Protein AF-0000000086092417 (afdb_homodimer)

InterPro domains:
  IPR006913 CENP-V/GFA domain [PF04828] (16-116)
  IPR006913 CENP-V/GFA domain [PS51891] (16-144)
  IPR011057 Mss4-like superfamily [SSF51316] (12-162)

pLDDT: mean 89.74, std 14.75, range [32.69, 98.88]

Secondary structure (DSSP, 8-state):
--------------EEEEE-SSS-SEEEEES--SEEEEE--HHHHHHHSSS-EEEEEEEGGGEEE-S-GGGEEEEEEETTEEEEEETTT--EEEEEETTSSEEEEEGGGBHHHHSSS--HHHHHHHHT-STT-TT---EEESGGG-SS---SSS-BBSS--TTTS--PBP---/--------------EEEEE-TTS-SEEEEES--SEEEEE--HHHHHHHSSS-EEEEEEEGGGEEE-S-GGGEEEEEEETTEEEEEETTT--EEEEEETTSSEEEEEGGGBHHHH-SS--HHHHHHHHT-STT-TT---EEESGGG-SS---SSS-BBSS--TTTS--PBP---

Radius of gyration: 21.59 Å; Cα contacts (8 Å, |Δi|>4): 801; chains: 2; bounding box: 46×87×69 Å

Organism: Naegleria lovaniensis (NCBI:txid51637)

Sequence (346 aa):
MTDQSTQPTTTTPKIRTGSCRCGKLTFSAHGPRFFSNYCHCHNCRKGTSAPFTLIIGIPDHQFKWTSDISLRKTTVFTENFEGYYCAECGGYVAQKPLKAPFISTLACCYDEMKQAFCPLKDVIEKEGNTDEYFFKPERHINYENRVCEVNDDLPKFMDFPQPRGSGKLYVKEMTDQSTQPTTTTPKIRTGSCRCGKLTFSAHGPRFFSNYCHCHNCRKGTSAPFTLIIGIPDHQFKWTSDISLRKTTVFTENFEGYYCAECGGYVAQKPLKAPFISTLACCYDEMKQAFCPLKDVIEKEGNTDEYFFKPERHINYENRVCEVNDDLPKFMDFPQPRGSGKLYVKE

Structure (mmCIF, N/CA/C/O backbone):
data_AF-0000000086092417-model_v1
#
loop_
_entity.id
_entity.type
_entity.pdbx_description
1 polymer 'CENP-V/GFA domain-containing protein'
#
loop_
_atom_site.group_PDB
_atom_site.id
_atom_site.type_symbol
_atom_site.label_atom_id
_atom_site.label_alt_id
_atom_site.label_comp_id
_atom_site.label_asym_id
_atom_site.label_entity_id
_atom_site.label_seq_id
_atom_site.pdbx_PDB_ins_code
_atom_site.Cartn_x
_atom_site.Cartn_y
_atom_site.Cartn_z
_atom_site.occupancy
_atom_site.B_iso_or_equiv
_atom_site.auth_seq_id
_atom_site.auth_comp_id
_atom_site.auth_asym_id
_atom_site.auth_atom_id
_atom_site.pdbx_PDB_model_num
ATOM 1 N N . MET A 1 1 ? -7.176 42.062 43.5 1 37.19 1 MET A N 1
ATOM 2 C CA . MET A 1 1 ? -6.754 40.75 43.062 1 37.19 1 MET A CA 1
ATOM 3 C C . MET A 1 1 ? -6.852 40.625 41.562 1 37.19 1 MET A C 1
ATOM 5 O O . MET A 1 1 ? -7.918 40.844 40.969 1 37.19 1 MET A O 1
ATOM 9 N N . THR A 1 2 ? -5.816 40.969 40.781 1 37.28 2 THR A N 1
ATOM 10 C CA . THR A 1 2 ? -5.594 41.031 39.344 1 37.28 2 THR A CA 1
ATOM 11 C C . THR A 1 2 ? -5.949 39.688 38.656 1 37.28 2 THR A C 1
ATOM 13 O O . THR A 1 2 ? -5.496 38.656 39.125 1 37.28 2 THR A O 1
ATOM 16 N N . ASP A 1 3 ? -7.172 39.625 38.125 1 38.34 3 ASP A N 1
ATOM 17 C CA . ASP A 1 3 ? -7.684 38.5 37.312 1 38.34 3 ASP A CA 1
ATOM 18 C C . ASP A 1 3 ? -6.66 38.062 36.281 1 38.34 3 ASP A C 1
ATOM 20 O O . ASP A 1 3 ? -6.27 38.844 35.406 1 38.34 3 ASP A O 1
ATOM 24 N N . GLN A 1 4 ? -5.602 37.281 36.625 1 38.75 4 GLN A N 1
ATOM 25 C CA . GLN A 1 4 ? -4.652 36.625 35.75 1 38.75 4 GLN A CA 1
ATOM 26 C C . GLN A 1 4 ? -5.355 36.031 34.531 1 38.75 4 GLN A C 1
ATOM 28 O O . GLN A 1 4 ? -6.262 35.219 34.656 1 38.75 4 GLN A O 1
ATOM 33 N N . SER A 1 5 ? -5.613 36.812 33.469 1 42.38 5 SER A N 1
ATOM 34 C CA . SER A 1 5 ? -6 36.469 32.094 1 42.38 5 SER A CA 1
ATOM 35 C C . SER A 1 5 ? -5.371 35.156 31.641 1 42.38 5 SER A C 1
ATOM 37 O O . SER A 1 5 ? -4.156 35 31.734 1 42.38 5 SER A O 1
ATOM 39 N N . THR A 1 6 ? -5.996 34.031 31.938 1 42.12 6 THR A N 1
ATOM 40 C CA . THR A 1 6 ? -5.664 32.75 31.359 1 42.12 6 THR A CA 1
ATOM 41 C C . THR A 1 6 ? -5.293 32.875 29.891 1 42.12 6 THR A C 1
ATOM 43 O O . THR A 1 6 ? -6.141 33.219 29.062 1 42.12 6 THR A O 1
ATOM 46 N N . GLN A 1 7 ? -4.125 33.469 29.594 1 38.81 7 GLN A N 1
ATOM 47 C CA . GLN A 1 7 ? -3.627 33.438 28.234 1 38.81 7 GLN A CA 1
ATOM 48 C C . GLN A 1 7 ? -3.918 32.094 27.562 1 38.81 7 GLN A C 1
ATOM 50 O O . GLN A 1 7 ? -3.785 31.047 28.188 1 38.81 7 GLN A O 1
ATOM 55 N N . PRO A 1 8 ? -4.793 32.031 26.578 1 46.09 8 PRO A N 1
ATOM 56 C CA . PRO A 1 8 ? -4.938 30.766 25.875 1 46.09 8 PRO A CA 1
ATOM 57 C C . PRO A 1 8 ? -3.605 30.062 25.656 1 46.09 8 PRO A C 1
ATOM 59 O O . PRO A 1 8 ? -2.596 30.703 25.375 1 46.09 8 PRO A O 1
ATOM 62 N N . THR A 1 9 ? -3.197 29.078 26.438 1 43.38 9 THR A N 1
ATOM 63 C CA . THR A 1 9 ? -2.014 28.266 26.188 1 43.38 9 THR A CA 1
ATOM 64 C C . THR A 1 9 ? -1.814 28.062 24.688 1 43.38 9 THR A C 1
ATOM 66 O O . THR A 1 9 ? -2.652 27.453 24.016 1 43.38 9 THR A O 1
ATOM 69 N N . THR A 1 10 ? -1.409 29.031 23.953 1 45.78 10 THR A N 1
ATOM 70 C CA . THR A 1 10 ? -1.019 28.953 22.547 1 45.78 10 THR A CA 1
ATOM 71 C C . THR A 1 10 ? -0.179 27.703 22.281 1 45.78 10 THR A C 1
ATOM 73 O O . THR A 1 10 ? 1.034 27.719 22.5 1 45.78 10 THR A O 1
ATOM 76 N N . THR A 1 11 ? -0.534 26.5 22.688 1 53.19 11 THR A N 1
ATOM 77 C CA . THR A 1 11 ? 0.298 25.328 22.422 1 53.19 11 THR A CA 1
ATOM 78 C C . THR A 1 11 ? 0.871 25.391 21.016 1 53.19 11 THR A C 1
ATOM 80 O O . THR A 1 11 ? 0.163 25.719 20.062 1 53.19 11 THR A O 1
ATOM 83 N N . THR A 1 12 ? 2.133 25.859 20.891 1 62.28 12 THR A N 1
ATOM 84 C CA . THR A 1 12 ? 2.873 25.797 19.625 1 62.28 12 THR A CA 1
ATOM 85 C C . THR A 1 12 ? 2.473 24.547 18.828 1 62.28 12 THR A C 1
ATOM 87 O O . THR A 1 12 ? 2.504 23.438 19.359 1 62.28 12 THR A O 1
ATOM 90 N N . PRO A 1 13 ? 1.812 24.812 17.719 1 76.75 13 PRO A N 1
ATOM 91 C CA . PRO A 1 13 ? 1.375 23.672 16.906 1 76.75 13 PRO A CA 1
ATOM 92 C C . PRO A 1 13 ? 2.494 22.656 16.656 1 76.75 13 PRO A C 1
ATOM 94 O O . PRO A 1 13 ? 3.648 23.047 16.453 1 76.75 13 PRO A O 1
ATOM 97 N N . LYS A 1 14 ? 2.311 21.469 17.078 1 85.19 14 LYS A N 1
ATOM 98 C CA . LYS A 1 14 ? 3.244 20.375 16.812 1 85.19 14 LYS A CA 1
ATOM 99 C C . LYS A 1 14 ? 3.602 20.281 15.336 1 85.19 14 LYS A C 1
ATOM 101 O O . LYS A 1 14 ? 2.717 20.156 14.484 1 85.19 14 LYS A O 1
ATOM 106 N N . ILE A 1 15 ? 4.855 20.516 15.078 1 92.12 15 ILE A N 1
ATOM 107 C CA . ILE A 1 15 ? 5.336 20.328 13.711 1 92.12 15 ILE A CA 1
ATOM 108 C C . ILE A 1 15 ? 5.504 18.844 13.414 1 92.12 15 ILE A C 1
ATOM 110 O O . ILE A 1 15 ? 6.16 18.125 14.172 1 92.12 15 ILE A O 1
ATOM 114 N N . ARG A 1 16 ? 4.918 18.406 12.312 1 95 16 ARG A N 1
ATOM 115 C CA . ARG A 1 16 ? 5.039 17.016 11.844 1 95 16 ARG A CA 1
ATOM 116 C C . ARG A 1 16 ? 5.895 16.953 10.586 1 95 16 ARG A C 1
ATOM 118 O O . ARG A 1 16 ? 5.793 17.812 9.711 1 95 16 ARG A O 1
ATOM 125 N N . THR A 1 17 ? 6.707 15.938 10.57 1 97.62 17 THR A N 1
ATOM 126 C CA . THR A 1 17 ? 7.57 15.734 9.414 1 97.62 17 THR A CA 1
ATOM 127 C C . THR A 1 17 ? 7.203 14.438 8.688 1 97.62 17 THR A C 1
ATOM 129 O O . THR A 1 17 ? 6.57 13.555 9.266 1 97.62 17 THR A O 1
ATOM 132 N N . GLY A 1 18 ? 7.504 14.391 7.414 1 97.88 18 GLY A N 1
ATOM 133 C CA . GLY A 1 18 ? 7.254 13.227 6.586 1 97.88 18 GLY A CA 1
ATOM 134 C C . GLY A 1 18 ? 8.156 13.148 5.367 1 97.88 18 GLY A C 1
ATOM 135 O O . GLY A 1 18 ? 8.93 14.078 5.105 1 97.88 18 GLY A O 1
ATOM 136 N N . SER A 1 19 ? 8.109 12.016 4.637 1 98.56 19 SER A N 1
ATOM 137 C CA . SER A 1 19 ? 8.953 11.789 3.469 1 98.56 19 SER A CA 1
ATOM 138 C C . SER A 1 19 ? 8.438 10.633 2.623 1 98.56 19 SER A C 1
ATOM 140 O O . SER A 1 19 ? 7.59 9.859 3.074 1 98.56 19 SER A O 1
ATOM 142 N N . CYS A 1 20 ? 9.023 10.609 1.423 1 97.94 20 CYS A N 1
ATOM 143 C CA . CYS A 1 20 ? 8.758 9.484 0.532 1 97.94 20 CYS A CA 1
ATOM 144 C C . CYS A 1 20 ? 9.406 8.211 1.053 1 97.94 20 CYS A C 1
ATOM 146 O O . CYS A 1 20 ? 9.961 8.195 2.152 1 97.94 20 CYS A O 1
ATOM 148 N N . ARG A 1 21 ? 9.359 7.141 0.258 1 95.12 21 ARG A N 1
ATOM 149 C CA . ARG A 1 21 ? 9.836 5.816 0.636 1 95.12 21 ARG A CA 1
ATOM 150 C C . ARG A 1 21 ? 11.344 5.828 0.877 1 95.12 21 ARG A C 1
ATOM 152 O O . ARG A 1 21 ? 11.836 5.176 1.802 1 95.12 21 ARG A O 1
ATOM 159 N N . CYS A 1 22 ? 12.141 6.523 0.081 1 96.75 22 CYS A N 1
ATOM 160 C CA . CYS A 1 22 ? 13.594 6.5 0.191 1 96.75 22 CYS A CA 1
ATOM 161 C C . CYS A 1 22 ? 14.086 7.586 1.139 1 96.75 22 CYS A C 1
ATOM 163 O O . CYS A 1 22 ? 15.281 7.672 1.429 1 96.75 22 CYS A O 1
ATOM 165 N N . GLY A 1 23 ? 13.195 8.453 1.513 1 97.62 23 GLY A N 1
ATOM 166 C CA . GLY A 1 23 ? 13.531 9.438 2.531 1 97.62 23 GLY A CA 1
ATOM 167 C C . GLY A 1 23 ? 14.062 10.734 1.955 1 97.62 23 GLY A C 1
ATOM 168 O O . GLY A 1 23 ? 14.328 11.688 2.693 1 97.62 23 GLY A O 1
ATOM 169 N N . LYS A 1 24 ? 14.164 10.891 0.647 1 98.56 24 LYS A N 1
ATOM 170 C CA . LYS A 1 24 ? 14.828 12.047 0.049 1 98.56 24 LYS A CA 1
ATOM 171 C C . LYS A 1 24 ? 13.844 13.195 -0.17 1 98.56 24 LYS A C 1
ATOM 173 O O . LYS A 1 24 ? 14.211 14.367 -0.033 1 98.56 24 LYS A O 1
ATOM 178 N N . LEU A 1 25 ? 12.625 12.953 -0.602 1 98.69 25 LEU A N 1
ATOM 179 C CA . LEU A 1 25 ? 11.586 13.977 -0.706 1 98.69 25 LEU A CA 1
ATOM 180 C C . LEU A 1 25 ? 10.891 14.18 0.635 1 98.69 25 LEU A C 1
ATOM 182 O O . LEU A 1 25 ? 10.172 13.297 1.104 1 98.69 25 LEU A O 1
ATOM 186 N N . THR A 1 26 ? 11.109 15.312 1.246 1 98.81 26 THR A N 1
ATOM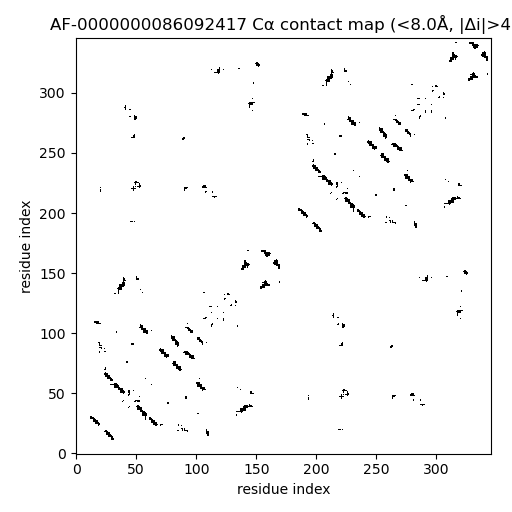 187 C CA . THR A 1 26 ? 10.68 15.539 2.621 1 98.81 26 THR A CA 1
ATOM 188 C C . THR A 1 26 ? 9.742 16.75 2.699 1 98.81 26 THR A C 1
ATOM 190 O O . THR A 1 26 ? 9.758 17.609 1.817 1 98.81 26 THR A O 1
ATOM 193 N N . PHE A 1 27 ? 8.859 16.797 3.742 1 98.81 27 PHE A N 1
ATOM 194 C CA . PHE A 1 27 ? 7.953 17.906 4.004 1 98.81 27 PHE A CA 1
ATOM 195 C C . PHE A 1 27 ? 7.723 18.078 5.504 1 98.81 27 PHE A C 1
ATOM 197 O O . PHE A 1 27 ? 8.078 17.203 6.293 1 98.81 27 PHE A O 1
ATOM 204 N N . SER A 1 28 ? 7.25 19.172 5.891 1 98.56 28 SER A N 1
ATOM 205 C CA . SER A 1 28 ? 6.727 19.453 7.223 1 98.56 28 SER A CA 1
ATOM 206 C C . SER A 1 28 ? 5.316 20.031 7.152 1 98.56 28 SER A C 1
ATOM 208 O O . SER A 1 28 ? 4.938 20.641 6.145 1 98.56 28 SER A O 1
ATOM 210 N N . ALA A 1 29 ? 4.547 19.734 8.141 1 97.31 29 ALA A N 1
ATOM 211 C CA . ALA A 1 29 ? 3.164 20.203 8.25 1 97.31 29 ALA A CA 1
ATOM 212 C C . ALA A 1 29 ? 2.764 20.391 9.711 1 97.31 29 ALA A C 1
ATOM 214 O O . ALA A 1 29 ? 3.361 19.781 10.602 1 97.31 29 ALA A O 1
ATOM 215 N N . HIS A 1 30 ? 1.844 21.281 9.93 1 92.12 30 HIS A N 1
ATOM 216 C CA . HIS A 1 30 ? 1.285 21.391 11.273 1 92.12 30 HIS A CA 1
ATOM 217 C C . HIS A 1 30 ? -0.215 21.656 11.227 1 92.12 30 HIS A C 1
ATOM 219 O O . HIS A 1 30 ? -0.746 22.047 10.18 1 92.12 30 HIS A O 1
ATOM 225 N N . GLY A 1 31 ? -0.834 21.328 12.281 1 85.81 31 GLY A N 1
ATOM 226 C CA . GLY A 1 31 ? -2.279 21.469 12.367 1 85.81 31 GLY A CA 1
ATOM 227 C C . GLY A 1 31 ? -2.717 22.891 12.672 1 85.81 31 GLY A C 1
ATOM 228 O O . GLY A 1 31 ? -1.888 23.797 12.758 1 85.81 31 GLY A O 1
ATOM 229 N N . PRO A 1 32 ? -3.967 23.031 12.742 1 92.56 32 PRO A N 1
ATOM 230 C CA . PRO A 1 32 ? -4.992 22 12.539 1 92.56 32 PRO A CA 1
ATOM 231 C C . PRO A 1 32 ? -5.145 21.594 11.07 1 92.56 32 PRO A C 1
ATOM 233 O O . PRO A 1 32 ? -4.922 22.422 10.18 1 92.56 32 PRO A O 1
ATOM 236 N N . ARG A 1 33 ? -5.547 20.297 10.773 1 95.19 33 ARG A N 1
ATOM 237 C CA . ARG A 1 33 ? -5.84 19.812 9.43 1 95.19 33 ARG A CA 1
ATOM 238 C C . ARG A 1 33 ? -7.266 20.156 9.016 1 95.19 33 ARG A C 1
ATOM 240 O O . ARG A 1 33 ? -8.117 20.422 9.875 1 95.19 33 ARG A O 1
ATOM 247 N N . PHE A 1 34 ? -7.496 20.156 7.68 1 95.88 34 PHE A N 1
ATOM 248 C CA . PHE A 1 34 ? -8.852 20.344 7.164 1 95.88 34 PHE A CA 1
ATOM 249 C C . PHE A 1 34 ? -9.641 19.047 7.242 1 95.88 34 PHE A C 1
ATOM 251 O O . PHE A 1 34 ? -10.836 19.062 7.535 1 95.88 34 PHE A O 1
ATOM 258 N N . PHE A 1 35 ? -9.031 17.906 6.957 1 96.44 35 PHE A N 1
ATOM 259 C CA . PHE A 1 35 ? -9.742 16.641 6.926 1 96.44 35 PHE A CA 1
ATOM 260 C C . PHE A 1 35 ? -8.766 15.469 7.012 1 96.44 35 PHE A C 1
ATOM 262 O O . PHE A 1 35 ? -7.559 15.648 6.855 1 96.44 35 PHE A O 1
ATOM 269 N N . SER A 1 36 ? -9.234 14.344 7.344 1 96.62 36 SER A N 1
ATOM 270 C CA . SER A 1 36 ? -8.641 13.016 7.266 1 96.62 36 SER A CA 1
ATOM 271 C C . SER A 1 36 ? -9.602 12.016 6.625 1 96.62 36 SER A C 1
ATOM 273 O O . SER A 1 36 ? -10.547 11.562 7.27 1 96.62 36 SER A O 1
ATOM 275 N N . ASN A 1 37 ? -9.336 11.688 5.281 1 97.69 37 ASN A N 1
ATOM 276 C CA . ASN A 1 37 ? -10.289 10.906 4.508 1 97.69 37 ASN A CA 1
ATOM 277 C C . ASN A 1 37 ? -9.641 9.648 3.922 1 97.69 37 ASN A C 1
ATOM 279 O O . ASN A 1 37 ? -8.5 9.695 3.469 1 97.69 37 ASN A O 1
ATOM 283 N N . TYR A 1 38 ? -10.43 8.594 3.918 1 97.06 38 TYR A N 1
ATOM 284 C CA . TYR A 1 38 ? -10.125 7.512 2.986 1 97.06 38 TYR A CA 1
ATOM 285 C C . TYR A 1 38 ? -10.57 7.863 1.573 1 97.06 38 TYR A C 1
ATOM 287 O O . TYR A 1 38 ? -11.758 8.117 1.335 1 97.06 38 TYR A O 1
ATOM 295 N N . CYS A 1 39 ? -9.672 7.895 0.664 1 97.56 39 CYS A N 1
ATOM 296 C CA . CYS A 1 39 ? -10.016 8.234 -0.712 1 97.56 39 CYS A CA 1
ATOM 297 C C . CYS A 1 39 ? -9.961 7.008 -1.609 1 97.56 39 CYS A C 1
ATOM 299 O O . CYS A 1 39 ? -8.984 6.258 -1.583 1 97.56 39 CYS A O 1
ATOM 301 N N . HIS A 1 40 ? -10.977 6.812 -2.43 1 96.19 40 HIS A N 1
ATOM 302 C CA . HIS A 1 40 ? -11.109 5.664 -3.314 1 96.19 40 HIS A CA 1
ATOM 303 C C . HIS A 1 40 ? -10.945 6.066 -4.777 1 96.19 40 HIS A C 1
ATOM 305 O O . HIS A 1 40 ? -11.227 5.277 -5.68 1 96.19 40 HIS A O 1
ATOM 311 N N . CYS A 1 41 ? -10.484 7.289 -5.105 1 95.62 41 CYS A N 1
ATOM 312 C CA . CYS A 1 41 ? -10.43 7.738 -6.492 1 95.62 41 CYS A CA 1
ATOM 313 C C . CYS A 1 41 ? -9.367 6.973 -7.273 1 95.62 41 CYS A C 1
ATOM 315 O O . CYS A 1 41 ? -8.5 6.328 -6.68 1 95.62 41 CYS A O 1
ATOM 317 N N . HIS A 1 42 ? -9.445 7.113 -8.523 1 94.19 42 HIS A N 1
ATOM 318 C CA . HIS A 1 42 ? -8.547 6.43 -9.438 1 94.19 42 HIS A CA 1
ATOM 319 C C . HIS A 1 42 ? -7.102 6.871 -9.227 1 94.19 42 HIS A C 1
ATOM 321 O O . HIS A 1 42 ? -6.188 6.043 -9.258 1 94.19 42 HIS A O 1
ATOM 327 N N . ASN A 1 43 ? -6.859 8.141 -9.039 1 95.19 43 ASN A N 1
ATOM 328 C CA . ASN A 1 43 ? -5.504 8.656 -8.914 1 95.19 43 ASN A CA 1
ATOM 329 C C . ASN A 1 43 ? -4.812 8.109 -7.664 1 95.19 43 ASN A C 1
ATOM 331 O O . ASN A 1 43 ? -3.631 7.762 -7.707 1 95.19 43 ASN A O 1
ATOM 335 N N . CYS A 1 44 ? -5.539 8.047 -6.543 1 96.62 44 CYS A N 1
ATOM 336 C CA . CYS A 1 44 ? -4.969 7.496 -5.32 1 96.62 44 CYS A CA 1
ATOM 337 C C . CYS A 1 44 ? -4.676 6.008 -5.477 1 96.62 44 CYS A C 1
ATOM 339 O O . CYS A 1 44 ? -3.615 5.531 -5.066 1 96.62 44 CYS A O 1
ATOM 341 N N . ARG A 1 45 ? -5.602 5.297 -6.125 1 95.31 45 ARG A N 1
ATOM 342 C CA . ARG A 1 45 ? -5.375 3.871 -6.348 1 95.31 45 ARG A CA 1
ATOM 343 C C . ARG A 1 45 ? -4.168 3.646 -7.258 1 95.31 45 ARG A C 1
ATOM 345 O O . ARG A 1 45 ? -3.318 2.803 -6.965 1 95.31 45 ARG A O 1
ATOM 352 N N . LYS A 1 46 ? -4.082 4.461 -8.297 1 94.44 46 LYS A N 1
ATOM 353 C CA . LYS A 1 46 ? -2.957 4.348 -9.219 1 94.44 46 LYS A CA 1
ATOM 354 C C . LYS A 1 46 ? -1.644 4.711 -8.523 1 94.44 46 LYS A C 1
ATOM 356 O O . LYS A 1 46 ? -0.621 4.055 -8.742 1 94.44 46 LYS A O 1
ATOM 361 N N . GLY A 1 47 ? -1.648 5.691 -7.699 1 96.5 47 GLY A N 1
ATOM 362 C CA . GLY A 1 47 ? -0.447 6.18 -7.043 1 96.5 47 GLY A CA 1
ATOM 363 C C . GLY A 1 47 ? 0.07 5.238 -5.969 1 96.5 47 GLY A C 1
ATOM 364 O O . GLY A 1 47 ? 1.274 5.188 -5.711 1 96.5 47 GLY A O 1
ATOM 365 N N . THR A 1 48 ? -0.795 4.5 -5.352 1 97.31 48 THR A N 1
ATOM 366 C CA . THR A 1 48 ? -0.404 3.711 -4.191 1 97.31 48 THR A CA 1
ATOM 367 C C . THR A 1 48 ? -0.463 2.219 -4.504 1 97.31 48 THR A C 1
ATOM 369 O O . THR A 1 48 ? 0.063 1.398 -3.752 1 97.31 48 THR A O 1
ATOM 372 N N . SER A 1 49 ? -1.177 1.854 -5.566 1 96.88 49 SER A N 1
ATOM 373 C CA . SER A 1 49 ? -1.482 0.46 -5.879 1 96.88 49 SER A CA 1
ATOM 374 C C . SER A 1 49 ? -2.266 -0.199 -4.746 1 96.88 49 SER A C 1
ATOM 376 O O . SER A 1 49 ? -2.115 -1.396 -4.496 1 96.88 49 SER A O 1
ATOM 378 N N . ALA A 1 50 ? -3.062 0.551 -3.982 1 96.88 50 ALA A N 1
ATOM 379 C CA . ALA A 1 50 ? -3.945 0.09 -2.916 1 96.88 50 ALA A CA 1
ATOM 380 C C . ALA A 1 50 ? -5.402 0.436 -3.221 1 96.88 50 ALA A C 1
ATOM 382 O O . ALA A 1 50 ? -5.676 1.336 -4.016 1 96.88 50 ALA A O 1
ATOM 383 N N . PRO A 1 51 ? -6.359 -0.346 -2.68 1 94.75 51 PRO A N 1
ATOM 384 C CA . PRO A 1 51 ? -7.77 -0.093 -2.977 1 94.75 51 PRO A CA 1
ATOM 385 C C . PRO A 1 51 ? -8.219 1.309 -2.564 1 94.75 51 PRO A C 1
ATOM 387 O O . PRO A 1 51 ? -9.148 1.864 -3.16 1 94.75 51 PRO A O 1
ATOM 390 N N . PHE A 1 52 ? -7.672 1.836 -1.563 1 95.5 52 PHE A N 1
ATOM 391 C CA . PHE A 1 52 ? -7.848 3.201 -1.085 1 95.5 52 PHE A CA 1
ATOM 392 C C . PHE A 1 52 ? -6.707 3.6 -0.156 1 95.5 52 PHE A C 1
ATOM 394 O O . PHE A 1 52 ? -5.895 2.76 0.236 1 95.5 52 PHE A O 1
ATOM 401 N N . THR A 1 53 ? -6.539 4.859 0.083 1 97.75 53 THR A N 1
ATOM 402 C CA . THR A 1 53 ? -5.5 5.359 0.977 1 97.75 53 THR A CA 1
ATOM 403 C C . THR A 1 53 ? -6.059 6.426 1.912 1 97.75 53 THR A C 1
ATOM 405 O O . THR A 1 53 ? -7.23 6.793 1.813 1 97.75 53 THR A O 1
ATOM 408 N N . LEU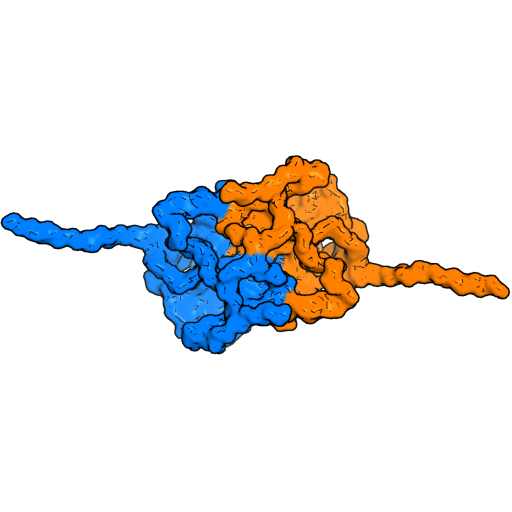 A 1 54 ? -5.301 6.75 2.955 1 97.62 54 LEU A N 1
ATOM 409 C CA . LEU A 1 54 ? -5.648 7.797 3.91 1 97.62 54 LEU A CA 1
ATOM 410 C C . LEU A 1 54 ? -4.93 9.094 3.576 1 97.62 54 LEU A C 1
ATOM 412 O O . LEU A 1 54 ? -3.695 9.141 3.547 1 97.62 54 LEU A O 1
ATOM 416 N N . ILE A 1 55 ? -5.73 10.133 3.281 1 98.56 55 ILE A N 1
ATOM 417 C CA . ILE A 1 55 ? -5.145 11.422 2.93 1 98.56 55 ILE A CA 1
ATOM 418 C C . ILE A 1 55 ? -5.5 12.461 3.992 1 98.56 55 ILE A C 1
ATOM 420 O O . ILE A 1 55 ? -6.602 12.43 4.547 1 98.56 55 ILE A O 1
ATOM 424 N N . ILE A 1 56 ? -4.562 13.328 4.254 1 98.12 56 ILE A N 1
ATOM 425 C CA . ILE A 1 56 ? -4.695 14.414 5.215 1 98.12 56 ILE A CA 1
ATOM 426 C C . ILE A 1 56 ? -4.684 15.758 4.484 1 98.12 56 ILE A C 1
ATOM 428 O O . ILE A 1 56 ? -3.74 16.062 3.752 1 98.12 56 ILE A O 1
ATOM 432 N N . GLY A 1 57 ? -5.77 16.531 4.641 1 98.25 57 GLY A N 1
ATOM 433 C CA . GLY A 1 57 ? -5.809 17.875 4.074 1 98.25 57 GLY A CA 1
ATOM 434 C C . GLY A 1 57 ? -5.152 18.922 4.961 1 98.25 57 GLY A C 1
ATOM 435 O O . GLY A 1 57 ? -5.613 19.172 6.078 1 98.25 57 GLY A O 1
ATOM 436 N N . ILE A 1 58 ? -4.094 19.484 4.441 1 98.25 58 ILE A N 1
ATOM 437 C CA . ILE A 1 58 ? -3.334 20.5 5.172 1 98.25 58 ILE A CA 1
ATOM 438 C C . ILE A 1 58 ? -3.49 21.859 4.492 1 98.25 58 ILE A C 1
ATOM 440 O O . ILE A 1 58 ? -3.23 21.984 3.295 1 98.25 58 ILE A O 1
ATOM 444 N N . PRO A 1 59 ? -3.926 22.891 5.309 1 98 59 PRO A N 1
ATOM 445 C CA . PRO A 1 59 ? -3.896 24.219 4.707 1 98 59 PRO A CA 1
ATOM 446 C C . PRO A 1 59 ? -2.533 24.578 4.113 1 98 59 PRO A C 1
ATOM 448 O O . PRO A 1 59 ? -1.499 24.234 4.699 1 98 59 PRO A O 1
ATOM 451 N N . ASP A 1 60 ? -2.57 25.266 2.98 1 98.12 60 ASP A N 1
ATOM 452 C CA . ASP A 1 60 ? -1.338 25.594 2.264 1 98.12 60 ASP A CA 1
ATOM 453 C C . ASP A 1 60 ? -0.344 26.312 3.172 1 98.12 60 ASP A C 1
ATOM 455 O O . ASP A 1 60 ? 0.859 26.047 3.119 1 98.12 60 ASP A O 1
ATOM 459 N N . HIS A 1 61 ? -0.796 27.156 4.051 1 97.44 61 HIS A N 1
ATOM 460 C CA . HIS A 1 61 ? 0.079 27.969 4.891 1 97.44 61 HIS A CA 1
ATOM 461 C C . HIS A 1 61 ? 0.686 27.141 6.016 1 97.44 61 HIS A C 1
ATOM 463 O O . HIS A 1 61 ? 1.584 27.609 6.723 1 97.44 61 HIS A O 1
ATOM 469 N N . GLN A 1 62 ? 0.205 25.891 6.223 1 97.44 62 GLN A N 1
ATOM 470 C CA . GLN A 1 62 ? 0.689 25.016 7.289 1 97.44 62 GLN A CA 1
ATOM 471 C C . GLN A 1 62 ? 1.564 23.891 6.734 1 97.44 62 GLN A C 1
ATOM 473 O O . GLN A 1 62 ? 1.944 22.984 7.465 1 97.44 62 GLN A O 1
ATOM 478 N N . PHE A 1 63 ? 1.838 23.969 5.43 1 98.44 63 PHE A N 1
ATOM 479 C CA . PHE A 1 63 ? 2.607 22.938 4.75 1 98.44 63 PHE A CA 1
ATOM 480 C C . PHE A 1 63 ? 3.857 23.531 4.105 1 98.44 63 PHE A C 1
ATOM 482 O O . PHE A 1 63 ? 3.818 24.625 3.553 1 98.44 63 PHE A O 1
ATOM 489 N N . LYS A 1 64 ? 4.996 22.703 4.141 1 98.44 64 LYS A N 1
ATOM 490 C CA . LYS A 1 64 ? 6.227 23.094 3.463 1 98.44 64 LYS A CA 1
ATOM 491 C C . LYS A 1 64 ? 7.008 21.891 2.977 1 98.44 64 LYS A C 1
ATOM 493 O O . LYS A 1 64 ? 7.242 20.953 3.74 1 98.44 64 LYS A O 1
ATOM 498 N N . TRP A 1 65 ? 7.32 21.938 1.681 1 98.69 65 TRP A N 1
ATOM 499 C CA . TRP A 1 65 ? 8.367 21.016 1.236 1 98.69 65 TRP A CA 1
ATOM 500 C C . TRP A 1 65 ? 9.711 21.391 1.852 1 98.69 65 TRP A C 1
ATOM 502 O O . TRP A 1 65 ? 10.078 22.562 1.9 1 98.69 65 TRP A O 1
ATOM 512 N N . THR A 1 66 ? 10.508 20.406 2.281 1 98.62 66 THR A N 1
ATOM 513 C CA . THR A 1 66 ? 11.766 20.703 2.965 1 98.62 66 THR A CA 1
ATOM 514 C C . THR A 1 66 ? 12.945 20.094 2.211 1 98.62 66 THR A C 1
ATOM 516 O O . THR A 1 66 ? 14.078 20.125 2.686 1 98.62 66 THR A O 1
ATOM 519 N N . SER A 1 67 ? 12.727 19.438 1.099 1 98.06 67 SER A N 1
ATOM 520 C CA . SER A 1 67 ? 13.758 18.922 0.204 1 98.06 67 SER A CA 1
ATOM 521 C C . SER A 1 67 ? 13.906 19.797 -1.035 1 98.06 67 SER A C 1
ATOM 523 O O . SER A 1 67 ? 13.086 20.688 -1.274 1 98.06 67 SER A O 1
ATOM 525 N N . ASP A 1 68 ? 14.992 19.516 -1.769 1 97.31 68 ASP A N 1
ATOM 526 C CA . ASP A 1 68 ? 15.227 20.219 -3.027 1 97.31 68 ASP A CA 1
ATOM 527 C C . ASP A 1 68 ? 14.094 19.953 -4.02 1 97.31 68 ASP A C 1
ATOM 529 O O . ASP A 1 68 ? 13.594 18.844 -4.113 1 97.31 68 ASP A O 1
ATOM 533 N N . ILE A 1 69 ? 13.664 21 -4.746 1 96.38 69 ILE A N 1
ATOM 534 C CA . ILE A 1 69 ? 12.555 20.938 -5.691 1 96.38 69 ILE A CA 1
ATOM 535 C C . ILE A 1 69 ? 12.844 19.891 -6.762 1 96.38 69 ILE A C 1
ATOM 537 O O . ILE A 1 69 ? 11.922 19.297 -7.336 1 96.38 69 ILE A O 1
ATOM 541 N N . SER A 1 70 ? 14.133 19.578 -7.016 1 98.12 70 SER A N 1
ATOM 542 C CA . SER A 1 70 ? 14.516 18.594 -8.031 1 98.12 70 SER A CA 1
ATOM 543 C C . SER A 1 70 ? 14.078 17.188 -7.625 1 98.12 70 SER A C 1
ATOM 545 O O . SER A 1 70 ? 14.031 16.281 -8.461 1 98.12 70 SER A O 1
ATOM 547 N N . LEU A 1 71 ? 13.742 16.969 -6.371 1 98.44 71 LEU A N 1
ATOM 548 C CA . LEU A 1 71 ? 13.344 15.664 -5.859 1 98.44 71 LEU A CA 1
ATOM 549 C C . LEU A 1 71 ? 11.844 15.453 -6 1 98.44 71 LEU A C 1
ATOM 551 O O . LEU A 1 71 ? 11.336 14.367 -5.73 1 98.44 71 LEU A O 1
ATOM 555 N N . ARG A 1 72 ? 11.203 16.5 -6.496 1 98.5 72 ARG A N 1
ATOM 556 C CA . ARG A 1 72 ? 9.75 16.438 -6.609 1 98.5 72 ARG A CA 1
ATOM 557 C C . ARG A 1 72 ? 9.312 16.297 -8.062 1 98.5 72 ARG A C 1
ATOM 559 O O . ARG A 1 72 ? 9.523 17.203 -8.875 1 98.5 72 ARG A O 1
ATOM 566 N N . LYS A 1 73 ? 8.742 15.188 -8.422 1 98.19 73 LYS A N 1
ATOM 567 C CA . LYS A 1 73 ? 8.133 14.969 -9.727 1 98.19 73 LYS A CA 1
ATOM 568 C C . LYS A 1 73 ? 6.641 15.297 -9.695 1 98.19 73 LYS A C 1
ATOM 570 O O . LYS A 1 73 ? 5.895 14.742 -8.891 1 98.19 73 LYS A O 1
ATOM 575 N N . THR A 1 74 ? 6.254 16.172 -10.57 1 97.94 74 THR A N 1
ATOM 576 C CA . THR A 1 74 ? 4.848 16.562 -10.688 1 97.94 74 THR A CA 1
ATOM 577 C C . THR A 1 74 ? 4.16 15.742 -11.781 1 97.94 74 THR A C 1
ATOM 579 O O . THR A 1 74 ? 4.676 15.625 -12.891 1 97.94 74 THR A O 1
ATOM 582 N N . THR A 1 75 ? 3.08 15.086 -11.438 1 97.44 75 THR A N 1
ATOM 583 C CA . THR A 1 75 ? 2.193 14.422 -12.391 1 97.44 75 THR A CA 1
ATOM 584 C C . THR A 1 75 ? 0.859 15.156 -12.484 1 97.44 75 THR A C 1
ATOM 586 O O . THR A 1 75 ? 0.161 15.32 -11.477 1 97.44 75 THR A O 1
ATOM 589 N N . VAL A 1 76 ? 0.497 15.555 -13.727 1 97.25 76 VAL A N 1
ATOM 590 C CA . VAL A 1 76 ? -0.766 16.25 -13.938 1 97.25 76 VAL A CA 1
ATOM 591 C C . VAL A 1 76 ? -1.892 15.242 -14.125 1 97.25 76 VAL A C 1
ATOM 593 O O . VAL A 1 76 ? -1.88 14.461 -15.086 1 97.25 76 VAL A O 1
ATOM 596 N N . PHE A 1 77 ? -2.82 15.219 -13.156 1 95.38 77 PHE A N 1
ATOM 597 C CA . PHE A 1 77 ? -3.986 14.352 -13.266 1 95.38 77 PHE A CA 1
ATOM 598 C C . PHE A 1 77 ? -5.051 14.984 -14.156 1 95.38 77 PHE A C 1
ATOM 600 O O . PHE A 1 77 ? -5.574 14.344 -15.062 1 95.38 77 PHE A O 1
ATOM 607 N N . THR A 1 78 ? -5.445 16.203 -13.867 1 94.75 78 THR A N 1
ATOM 608 C CA . THR A 1 78 ? -6.305 17.078 -14.656 1 94.75 78 THR A CA 1
ATOM 609 C C . THR A 1 78 ? -5.746 18.5 -14.703 1 94.75 78 THR A C 1
ATOM 611 O O . THR A 1 78 ? -4.703 18.781 -14.109 1 94.75 78 THR A O 1
ATOM 614 N N . GLU A 1 79 ? -6.41 19.328 -15.414 1 95.56 79 GLU A N 1
ATOM 615 C CA . GLU A 1 79 ? -5.977 20.719 -15.508 1 95.56 79 GLU A CA 1
ATOM 616 C C . GLU A 1 79 ? -5.883 21.375 -14.133 1 95.56 79 GLU A C 1
ATOM 618 O O . GLU A 1 79 ? -5.086 22.297 -13.93 1 95.56 79 GLU A O 1
ATOM 623 N N . ASN A 1 80 ? -6.594 20.922 -13.141 1 96.25 80 ASN A N 1
ATOM 624 C CA . ASN A 1 80 ? -6.645 21.578 -11.844 1 96.25 80 ASN A CA 1
ATOM 625 C C . ASN A 1 80 ? -6.266 20.625 -10.711 1 96.25 80 ASN A C 1
ATOM 627 O O . ASN A 1 80 ? -6.637 20.859 -9.562 1 96.25 80 ASN A O 1
ATOM 631 N N . PHE A 1 81 ? -5.648 19.547 -11.055 1 97.56 81 PHE A N 1
ATOM 632 C CA . PHE A 1 81 ? -5.336 18.562 -10.031 1 97.56 81 PHE A CA 1
ATOM 633 C C . PHE A 1 81 ? -4.027 17.844 -10.359 1 97.56 81 PHE A C 1
ATOM 635 O O . PHE A 1 81 ? -3.875 17.281 -11.445 1 97.56 81 PHE A O 1
ATOM 642 N N . GLU A 1 82 ? -3.002 17.969 -9.43 1 98.25 82 GLU A N 1
ATOM 643 C CA . GLU A 1 82 ? -1.704 17.344 -9.68 1 98.25 82 GLU A CA 1
ATOM 644 C C . GLU A 1 82 ? -1.263 16.484 -8.492 1 98.25 82 GLU A C 1
ATOM 646 O O . GLU A 1 82 ? -1.736 16.688 -7.367 1 98.25 82 GLU A O 1
ATOM 651 N N . GLY A 1 83 ? -0.433 15.516 -8.766 1 98.44 83 GLY A N 1
ATOM 652 C CA . GLY A 1 83 ? 0.2 14.672 -7.766 1 98.44 83 GLY A CA 1
ATOM 653 C C . GLY A 1 83 ? 1.702 14.867 -7.684 1 98.44 83 GLY A C 1
ATOM 654 O O . GLY A 1 83 ? 2.336 15.266 -8.664 1 98.44 83 GLY A O 1
ATOM 655 N N . TYR A 1 84 ? 2.25 14.625 -6.508 1 98.81 84 TYR A N 1
ATOM 656 C CA . TYR A 1 84 ? 3.678 14.797 -6.262 1 98.81 84 TYR A CA 1
ATOM 657 C C . TYR A 1 84 ? 4.32 13.477 -5.852 1 98.81 84 TYR A C 1
ATOM 659 O O . TYR A 1 84 ? 3.893 12.844 -4.883 1 98.81 84 TYR A O 1
ATOM 667 N N . TYR A 1 85 ? 5.328 13.102 -6.609 1 98.62 85 TYR A N 1
ATOM 668 C CA . TYR A 1 85 ? 6.09 11.875 -6.414 1 98.62 85 TYR A CA 1
ATOM 669 C C . TYR A 1 85 ? 7.57 12.18 -6.211 1 98.62 85 TYR A C 1
ATOM 671 O O . TYR A 1 85 ? 8.062 13.227 -6.645 1 98.62 85 TYR A O 1
ATOM 679 N N . CYS A 1 86 ? 8.234 11.305 -5.531 1 98.62 86 CYS A N 1
ATOM 680 C CA . CYS A 1 86 ? 9.688 11.414 -5.453 1 98.62 86 CYS A CA 1
ATOM 681 C C . CYS A 1 86 ? 10.328 11.109 -6.801 1 98.62 86 CYS A C 1
ATOM 683 O O . CYS A 1 86 ? 10.023 10.094 -7.426 1 98.62 86 CYS A O 1
ATOM 685 N N . ALA A 1 87 ? 11.258 11.945 -7.172 1 98.19 87 ALA A N 1
ATOM 686 C CA . ALA A 1 87 ? 11.938 11.781 -8.453 1 98.19 87 ALA A CA 1
ATOM 687 C C . ALA A 1 87 ? 12.883 10.578 -8.43 1 98.19 87 ALA A C 1
ATOM 689 O O . ALA A 1 87 ? 13.227 10.031 -9.477 1 98.19 87 ALA A O 1
ATOM 690 N N . GLU A 1 88 ? 13.273 10.109 -7.262 1 97.5 88 GLU A N 1
ATOM 691 C CA . GLU A 1 88 ? 14.25 9.039 -7.125 1 97.5 88 GLU A CA 1
ATOM 692 C C . GLU A 1 88 ? 13.562 7.684 -6.969 1 97.5 88 GLU A C 1
ATOM 694 O O . GLU A 1 88 ? 13.828 6.75 -7.73 1 97.5 88 GLU A O 1
ATOM 699 N N . CYS A 1 89 ? 12.633 7.617 -6.059 1 97.25 89 CYS A N 1
ATOM 700 C CA . CYS A 1 89 ? 12.062 6.305 -5.766 1 97.25 89 CYS A CA 1
ATOM 701 C C . CYS A 1 89 ? 10.672 6.164 -6.375 1 97.25 89 CYS A C 1
ATOM 703 O O . CYS A 1 89 ? 10.133 5.059 -6.445 1 97.25 89 CYS A O 1
ATOM 705 N N . GLY A 1 90 ? 10.039 7.242 -6.762 1 97.69 90 GLY A N 1
ATOM 706 C CA . GLY A 1 90 ? 8.711 7.18 -7.348 1 97.69 90 GLY A CA 1
ATOM 707 C C . GLY A 1 90 ? 7.605 7.133 -6.309 1 97.69 90 GLY A C 1
ATOM 708 O O . GLY A 1 90 ? 6.434 6.961 -6.648 1 97.69 90 GLY A O 1
ATOM 709 N N . GLY A 1 91 ? 7.949 7.262 -5.031 1 98 91 GLY A N 1
ATOM 710 C CA . GLY A 1 91 ? 6.941 7.242 -3.982 1 98 91 GLY A CA 1
ATOM 711 C C . GLY A 1 91 ? 5.949 8.383 -4.086 1 98 91 GLY A C 1
ATOM 712 O O . GLY A 1 91 ? 6.324 9.508 -4.41 1 98 91 GLY A O 1
ATOM 713 N N . TYR A 1 92 ? 4.648 8.141 -3.959 1 98.62 92 TYR A N 1
ATOM 714 C CA . TYR A 1 92 ? 3.553 9.102 -3.969 1 98.62 92 TYR A CA 1
ATOM 715 C C . TYR A 1 92 ? 3.412 9.781 -2.613 1 98.62 92 TYR A C 1
ATOM 717 O O . TYR A 1 92 ? 3.189 9.117 -1.598 1 98.62 92 TYR A O 1
ATOM 725 N N . VAL A 1 93 ? 3.492 11.117 -2.543 1 98.81 93 VAL A N 1
ATOM 726 C CA . VAL A 1 93 ? 3.652 11.781 -1.254 1 98.81 93 VAL A CA 1
ATOM 727 C C . VAL A 1 93 ? 2.471 12.711 -1.004 1 98.81 93 VAL A C 1
ATOM 729 O O . VAL A 1 93 ? 1.998 12.836 0.129 1 98.81 93 VAL A O 1
ATOM 732 N N . ALA A 1 94 ? 2.01 13.375 -2.09 1 98.88 94 ALA A N 1
ATOM 733 C CA . ALA A 1 94 ? 0.971 14.383 -1.907 1 98.88 94 ALA A CA 1
ATOM 734 C C . ALA A 1 94 ? 0.254 14.68 -3.223 1 98.88 94 ALA A C 1
ATOM 736 O O . ALA A 1 94 ? 0.699 14.25 -4.289 1 98.88 94 ALA A O 1
ATOM 737 N N . GLN A 1 95 ? -0.858 15.328 -3.115 1 98.69 95 GLN A N 1
ATOM 738 C CA . GLN A 1 95 ? -1.616 15.82 -4.262 1 98.69 95 GLN A CA 1
ATOM 739 C C . GLN A 1 95 ? -2.221 17.188 -3.973 1 98.69 95 GLN A C 1
ATOM 741 O O . GLN A 1 95 ? -2.439 17.547 -2.812 1 98.69 95 GLN A O 1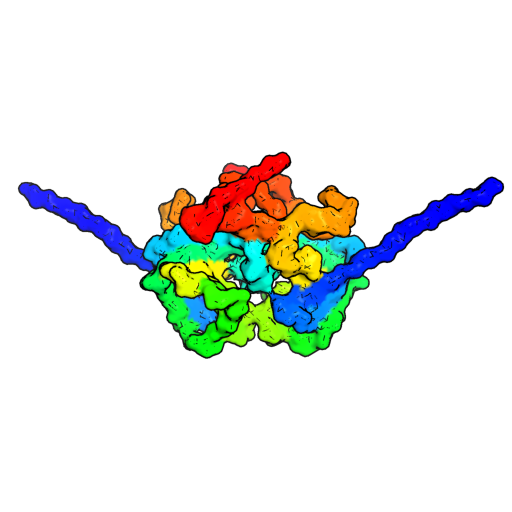
ATOM 746 N N . LYS A 1 96 ? -2.465 17.938 -5.043 1 98.5 96 LYS A N 1
ATOM 747 C CA . LYS A 1 96 ? -2.84 19.344 -4.902 1 98.5 96 LYS A CA 1
ATOM 748 C C . LYS A 1 96 ? -3.955 19.719 -5.875 1 98.5 96 LYS A C 1
ATOM 750 O O . LYS A 1 96 ? -3.719 19.844 -7.078 1 98.5 96 LYS A O 1
ATOM 755 N N . PRO A 1 97 ? -5.293 19.828 -5.348 1 97.06 97 PRO A N 1
ATOM 756 C CA . PRO A 1 97 ? -6.242 20.625 -6.141 1 97.06 97 PRO A CA 1
ATOM 757 C C . PRO A 1 97 ? -5.828 22.078 -6.266 1 97.06 97 PRO A C 1
ATOM 759 O O . PRO A 1 97 ? -5.812 22.812 -5.27 1 97.06 97 PRO A O 1
ATOM 762 N N . LEU A 1 98 ? -5.555 22.594 -7.453 1 96.44 98 LEU A N 1
ATOM 763 C CA . LEU A 1 98 ? -4.852 23.844 -7.672 1 96.44 98 LEU A CA 1
ATOM 764 C C . LEU A 1 98 ? -5.723 25.031 -7.277 1 96.44 98 LEU A C 1
ATOM 766 O O . LEU A 1 98 ? -5.211 26.109 -6.973 1 96.44 98 LEU A O 1
ATOM 770 N N . LYS A 1 99 ? -7.004 24.875 -7.238 1 95.44 99 LYS A N 1
ATOM 771 C CA . LYS A 1 99 ? -7.902 25.984 -6.906 1 95.44 99 LYS A CA 1
ATOM 772 C C . LYS A 1 99 ? -8.344 25.906 -5.449 1 95.44 99 LYS A C 1
ATOM 774 O O . LYS A 1 99 ? -9.141 26.734 -4.992 1 95.44 99 LYS A O 1
ATOM 779 N N . ALA A 1 100 ? -7.918 24.922 -4.684 1 95.56 100 ALA A N 1
ATOM 780 C CA . ALA A 1 100 ? -8.25 24.781 -3.266 1 95.56 100 ALA A CA 1
ATOM 781 C C . ALA A 1 100 ? -7.121 25.297 -2.383 1 95.56 100 ALA A C 1
ATOM 783 O O . ALA A 1 100 ? -5.953 25.281 -2.779 1 95.56 100 ALA A O 1
ATOM 784 N N . PRO A 1 101 ? -7.41 25.766 -1.196 1 97.06 101 PRO A N 1
ATOM 785 C CA . PRO A 1 101 ? -6.402 26.328 -0.294 1 97.06 101 PRO A CA 1
ATOM 786 C C . PRO A 1 101 ? -5.727 25.266 0.568 1 97.06 101 PRO A C 1
ATOM 788 O O . PRO A 1 101 ? -5.5 25.484 1.762 1 97.06 101 PRO A O 1
ATOM 791 N N . PHE A 1 102 ? -5.57 24.031 -0.028 1 97.88 102 PHE A N 1
ATOM 792 C CA . PHE A 1 102 ? -4.93 22.984 0.751 1 97.88 102 PHE A CA 1
ATOM 793 C C . PHE A 1 102 ? -4.164 22.031 -0.158 1 97.88 102 PHE A C 1
ATOM 795 O O . PHE A 1 102 ? -4.375 22.016 -1.372 1 97.88 102 PHE A O 1
ATOM 802 N N . ILE A 1 103 ? -3.24 21.344 0.469 1 98.56 103 ILE A N 1
ATOM 803 C CA . ILE A 1 103 ? -2.559 20.188 -0.109 1 98.56 103 ILE A CA 1
ATOM 804 C C . ILE A 1 103 ? -2.961 18.922 0.644 1 98.56 103 ILE A C 1
ATOM 806 O O . ILE A 1 103 ? -3.137 18.938 1.864 1 98.56 103 ILE A O 1
ATOM 810 N N . SER A 1 104 ? -3.197 17.859 -0.063 1 98.5 104 SER A N 1
ATOM 811 C CA . SER A 1 104 ? -3.479 16.562 0.55 1 98.5 104 SER A CA 1
ATOM 812 C C . SER A 1 104 ? -2.232 15.68 0.587 1 98.5 104 SER A C 1
ATOM 814 O O . SER A 1 104 ? -1.63 15.406 -0.453 1 98.5 104 SER A O 1
ATOM 816 N N . THR A 1 105 ? -1.8 15.289 1.763 1 98.75 105 THR A N 1
ATOM 817 C CA . THR A 1 105 ? -0.648 14.414 1.946 1 98.75 105 THR A CA 1
ATOM 818 C C . THR A 1 105 ? -1.098 12.992 2.27 1 98.75 105 THR A C 1
ATOM 820 O O . THR A 1 105 ? -2.174 12.789 2.834 1 98.75 105 THR A O 1
ATOM 823 N N . LEU A 1 106 ? -0.313 12.055 1.819 1 98.62 106 LEU A N 1
ATOM 824 C CA . LEU A 1 106 ? -0.586 10.68 2.219 1 98.62 106 LEU A CA 1
ATOM 825 C C . LEU A 1 106 ? -0.163 10.438 3.664 1 98.62 106 LEU A C 1
ATOM 827 O O . LEU A 1 106 ? 0.991 10.68 4.023 1 98.62 106 LEU A O 1
ATOM 831 N N . ALA A 1 107 ? -1.08 9.906 4.504 1 97 107 ALA A N 1
ATOM 832 C CA . ALA A 1 107 ? -0.873 9.758 5.941 1 97 107 ALA A CA 1
ATOM 833 C C . ALA A 1 107 ? 0.355 8.898 6.23 1 97 107 ALA A C 1
ATOM 835 O O . ALA A 1 107 ? 1.132 9.203 7.141 1 97 107 ALA A O 1
ATOM 836 N N . CYS A 1 108 ? 0.664 7.887 5.418 1 96.62 108 CYS A N 1
ATOM 837 C CA . CYS A 1 108 ? 1.718 6.914 5.691 1 96.62 108 CYS A CA 1
ATOM 838 C C . CYS A 1 108 ? 3.08 7.457 5.273 1 96.62 108 CYS A C 1
ATOM 840 O O . CYS A 1 108 ? 4.09 6.762 5.383 1 96.62 108 CYS A O 1
ATOM 842 N N . CYS A 1 109 ? 3.113 8.711 4.883 1 97.81 109 CYS A N 1
ATOM 843 C CA . CYS A 1 109 ? 4.383 9.383 4.617 1 97.81 109 CYS A CA 1
ATOM 844 C C . CYS A 1 109 ? 4.875 10.125 5.852 1 97.81 109 CYS A C 1
ATOM 846 O O . CYS A 1 109 ? 6.035 10.547 5.91 1 97.81 109 CYS A O 1
ATOM 848 N N . TYR A 1 110 ? 4.02 10.281 6.848 1 96.12 110 TYR A N 1
ATOM 849 C CA . TYR A 1 110 ? 4.414 10.945 8.086 1 96.12 110 TYR A CA 1
ATOM 850 C C . TYR A 1 110 ? 5.309 10.039 8.93 1 96.12 110 TYR A C 1
ATOM 852 O O . TYR A 1 110 ? 5.078 8.836 9.016 1 96.12 110 TYR A O 1
ATO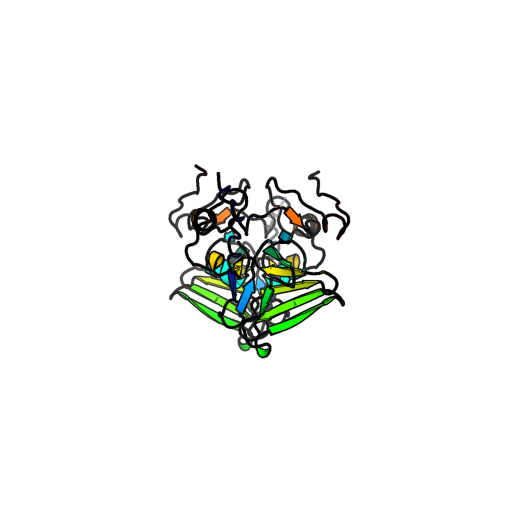M 860 N N . ASP A 1 111 ? 6.219 10.617 9.617 1 94.12 111 ASP A N 1
ATOM 861 C CA . ASP A 1 111 ? 7.184 9.859 10.406 1 94.12 111 ASP A CA 1
ATOM 862 C C . ASP A 1 111 ? 6.488 9.078 11.516 1 94.12 111 ASP A C 1
ATOM 864 O O . ASP A 1 111 ? 6.93 7.984 11.883 1 94.12 111 ASP A O 1
ATOM 868 N N . GLU A 1 112 ? 5.391 9.609 12.031 1 90.12 112 GLU A N 1
ATOM 869 C CA . GLU A 1 112 ? 4.617 8.938 13.078 1 90.12 112 GLU A CA 1
ATOM 870 C C . GLU A 1 112 ? 4.051 7.617 12.578 1 90.12 112 GLU A C 1
ATOM 872 O O . GLU A 1 112 ? 3.764 6.719 13.367 1 90.12 112 GLU A O 1
ATOM 877 N N . MET A 1 113 ? 3.963 7.469 11.211 1 91.06 113 MET A N 1
ATOM 878 C CA . MET A 1 113 ? 3.268 6.32 10.641 1 91.06 113 MET A CA 1
ATOM 879 C C . MET A 1 113 ? 4.25 5.375 9.953 1 91.06 113 MET A C 1
ATOM 881 O O . MET A 1 113 ? 3.875 4.273 9.547 1 91.06 113 MET A O 1
ATOM 885 N N . LYS A 1 114 ? 5.469 5.691 9.82 1 89.69 114 LYS A N 1
ATOM 886 C CA . LYS A 1 114 ? 6.414 4.965 8.977 1 89.69 114 LYS A CA 1
ATOM 887 C C . LYS A 1 114 ? 7.199 3.938 9.789 1 89.69 114 LYS A C 1
ATOM 889 O O . LYS A 1 114 ? 7.926 3.119 9.227 1 89.69 114 LYS A O 1
ATOM 894 N N . GLN A 1 115 ? 7.109 3.916 11.023 1 85 115 GLN A N 1
ATOM 895 C CA . GLN A 1 115 ? 7.852 2.947 11.82 1 85 115 GLN A CA 1
ATOM 896 C C . GLN A 1 115 ? 7.359 1.526 11.562 1 85 115 GLN A C 1
ATOM 898 O O . GLN A 1 115 ? 6.164 1.308 11.352 1 85 115 GLN A O 1
ATOM 903 N N . ALA A 1 116 ? 8.281 0.536 11.602 1 80.44 116 ALA A N 1
ATOM 904 C CA . ALA A 1 116 ? 7.969 -0.867 11.352 1 80.44 116 ALA A CA 1
ATOM 905 C C . ALA A 1 116 ? 6.91 -1.376 12.32 1 80.44 116 ALA A C 1
ATOM 907 O O . ALA A 1 116 ? 5.965 -2.057 11.922 1 80.44 116 ALA A O 1
ATOM 908 N N . PHE A 1 117 ? 7.184 -1.098 13.547 1 83 117 PHE A N 1
ATOM 909 C CA . PHE A 1 117 ? 6.211 -1.456 14.578 1 83 117 PHE A CA 1
ATOM 910 C C . PHE A 1 117 ? 5.551 -0.211 15.156 1 83 117 PHE A C 1
ATOM 912 O O . PHE A 1 117 ? 6.148 0.492 15.969 1 83 117 PHE A O 1
ATOM 919 N N . CYS A 1 118 ? 4.391 0.021 14.578 1 77.69 118 CYS A N 1
ATOM 920 C CA . CYS A 1 118 ? 3.662 1.222 14.969 1 77.69 118 CYS A CA 1
ATOM 921 C C . CYS A 1 118 ? 2.172 0.935 15.109 1 77.69 118 CYS A C 1
ATOM 923 O O . CYS A 1 118 ? 1.366 1.409 14.305 1 77.69 118 CYS A O 1
ATOM 925 N N . PRO A 1 119 ? 1.959 0.241 16.25 1 79.44 119 PRO A N 1
ATOM 926 C CA . PRO A 1 119 ? 0.537 -0.055 16.453 1 79.44 119 PRO A CA 1
ATOM 927 C C . PRO A 1 119 ? -0.301 1.2 16.688 1 79.44 119 PRO A C 1
ATOM 929 O O . PRO A 1 119 ? 0.185 2.174 17.266 1 79.44 119 PRO A O 1
ATOM 932 N N . LEU A 1 120 ? -1.418 1.198 16.141 1 84 120 LEU A N 1
ATOM 933 C CA . LEU A 1 120 ? -2.369 2.301 16.219 1 84 120 LEU A CA 1
ATOM 934 C C . LEU A 1 120 ? -2.438 2.85 17.641 1 84 120 LEU A C 1
ATOM 936 O O . LEU A 1 120 ? -2.5 4.066 17.844 1 84 120 LEU A O 1
ATOM 940 N N . LYS A 1 121 ? -2.412 1.919 18.609 1 83.56 121 LYS A N 1
ATOM 941 C CA . LYS A 1 121 ? -2.484 2.34 20 1 83.56 121 LYS A CA 1
ATOM 942 C C . LYS A 1 121 ? -1.349 3.299 20.344 1 83.56 121 LYS A C 1
ATOM 944 O O . LYS A 1 121 ? -1.55 4.273 21.078 1 83.56 121 LYS A O 1
ATOM 949 N N . ASP A 1 122 ? -0.164 3.014 19.828 1 83.69 122 ASP A N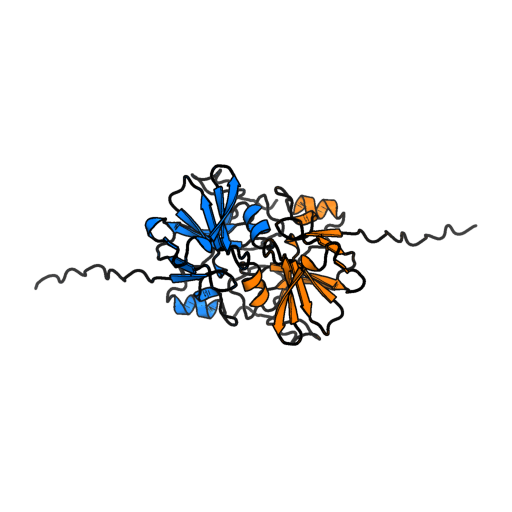 1
ATOM 950 C CA . ASP A 1 122 ? 1.008 3.842 20.109 1 83.69 122 ASP A CA 1
ATOM 951 C C . ASP A 1 122 ? 0.885 5.203 19.422 1 83.69 122 ASP A C 1
ATOM 953 O O . ASP A 1 122 ? 1.253 6.227 20.016 1 83.69 122 ASP A O 1
ATOM 957 N N . VAL A 1 123 ? 0.368 5.215 18.234 1 82.5 123 VAL A N 1
ATOM 958 C CA . VAL A 1 123 ? 0.172 6.461 17.5 1 82.5 123 VAL A CA 1
ATOM 959 C C . VAL A 1 123 ? -0.807 7.359 18.25 1 82.5 123 VAL A C 1
ATOM 961 O O . VAL A 1 123 ? -0.558 8.555 18.422 1 82.5 123 VAL A O 1
ATOM 964 N N . ILE A 1 124 ? -1.901 6.816 18.781 1 85 124 ILE A N 1
ATOM 965 C CA . ILE A 1 124 ? -2.949 7.551 19.5 1 85 124 ILE A CA 1
ATOM 966 C C . ILE A 1 124 ? -2.402 8.086 20.812 1 85 124 ILE A C 1
ATOM 968 O O . ILE A 1 124 ? -2.65 9.234 21.172 1 85 124 ILE A O 1
ATOM 972 N N . GLU A 1 125 ? -1.668 7.227 21.484 1 82.56 125 GLU A N 1
ATOM 973 C CA . GLU A 1 125 ? -1.115 7.613 22.766 1 82.56 125 GLU A CA 1
ATOM 974 C C . GLU A 1 125 ? -0.139 8.781 22.625 1 82.56 125 GLU A C 1
ATOM 976 O O . GLU A 1 125 ? -0.147 9.703 23.438 1 82.56 125 GLU A O 1
ATOM 981 N N . LYS A 1 126 ? 0.656 8.688 21.656 1 79.75 126 LYS A N 1
ATOM 982 C CA . LYS A 1 126 ? 1.638 9.742 21.422 1 79.75 126 LYS A CA 1
ATOM 983 C C . LYS A 1 126 ? 0.954 11.086 21.156 1 79.75 126 LYS A C 1
ATOM 985 O O . LYS A 1 126 ? 1.51 12.141 21.469 1 79.75 126 LYS A O 1
ATOM 990 N N . GLU A 1 127 ? -0.223 11.117 20.656 1 81.38 127 GLU A N 1
ATOM 991 C CA . GLU A 1 127 ? -0.95 12.336 20.312 1 81.38 127 GLU A CA 1
ATOM 992 C C . GLU A 1 127 ? -1.697 12.883 21.531 1 81.38 127 GLU A C 1
ATOM 994 O O . GLU A 1 127 ? -2.098 14.047 21.547 1 81.38 127 GLU A O 1
ATOM 999 N N . GLY A 1 128 ? -1.774 12.102 22.609 1 73.94 128 GLY A N 1
ATOM 1000 C CA . GLY A 1 128 ? -2.332 12.555 23.875 1 73.94 128 GLY A CA 1
ATOM 1001 C C . GLY A 1 128 ? -3.846 12.664 23.859 1 73.94 128 GLY A C 1
ATOM 1002 O O . GLY A 1 128 ? -4.461 12.984 24.875 1 73.94 128 GLY A O 1
ATOM 1003 N N . ASN A 1 129 ? -4.441 12.719 22.75 1 67.5 129 ASN A N 1
ATOM 1004 C CA . ASN A 1 129 ? -5.895 12.75 22.625 1 67.5 129 ASN A CA 1
ATOM 1005 C C . ASN A 1 129 ? -6.418 11.594 21.797 1 67.5 129 ASN A C 1
ATOM 1007 O O . ASN A 1 129 ? -6.129 11.508 20.594 1 67.5 129 ASN A O 1
ATOM 1011 N N . THR A 1 130 ? -7.238 10.812 22.406 1 65.88 130 THR A N 1
ATOM 1012 C CA . THR A 1 130 ? -7.715 9.586 21.781 1 65.88 130 THR A CA 1
ATOM 1013 C C . THR A 1 130 ? -8.844 9.883 20.797 1 65.88 130 THR A C 1
ATOM 1015 O O . THR A 1 130 ? -9.016 9.172 19.812 1 65.88 130 THR A O 1
ATOM 1018 N N . ASP A 1 131 ? -9.508 10.891 21.047 1 66.75 131 ASP A N 1
ATOM 1019 C CA . ASP A 1 131 ? -10.758 11.07 20.312 1 66.75 131 ASP A CA 1
ATOM 1020 C C . ASP A 1 131 ? -10.523 11.836 19.016 1 66.75 131 ASP A C 1
ATOM 1022 O O . ASP A 1 131 ? -11.273 11.664 18.047 1 66.75 131 ASP A O 1
ATOM 1026 N N . GLU A 1 132 ? -9.469 12.617 19.094 1 74.81 132 GLU A N 1
ATOM 1027 C CA . GLU A 1 132 ? -9.25 13.469 17.922 1 74.81 132 GLU A CA 1
ATOM 1028 C C . GLU A 1 132 ? -7.777 13.516 17.547 1 74.81 132 GLU A C 1
ATOM 1030 O O . GLU A 1 132 ? -7.215 14.594 17.344 1 74.81 132 GLU A O 1
ATOM 1035 N N . TYR A 1 133 ? -7.348 12.281 17.391 1 83.38 133 TYR A N 1
ATOM 1036 C CA . TYR A 1 133 ? -5.945 12.289 17 1 83.38 133 TYR A CA 1
ATOM 1037 C C . TYR A 1 133 ? -5.801 12.664 15.531 1 83.38 133 TYR A C 1
ATOM 1039 O O . TYR A 1 133 ? -6.766 12.609 14.766 1 83.38 133 TYR A O 1
ATOM 1047 N N . PHE A 1 134 ? -4.68 13.18 15.102 1 91.62 134 PHE A N 1
ATOM 1048 C CA . PHE A 1 134 ? -4.391 13.859 13.844 1 91.62 134 PHE A CA 1
ATOM 1049 C C . PHE A 1 134 ? -4.746 12.977 12.648 1 91.62 134 PHE A C 1
ATOM 1051 O O . PHE A 1 134 ? -5.281 13.453 11.648 1 91.62 134 PHE A O 1
ATOM 1058 N N . PHE A 1 135 ? -4.559 11.648 12.75 1 93.5 135 PHE A N 1
ATOM 1059 C CA . PHE A 1 135 ? -4.676 10.742 11.609 1 93.5 135 PHE A CA 1
ATOM 1060 C C . PHE A 1 135 ? -6.004 10 11.648 1 93.5 135 PHE A C 1
ATOM 1062 O O . PHE A 1 135 ? -6.219 9.062 10.875 1 93.5 135 PHE A O 1
ATOM 1069 N N . LYS A 1 136 ? -6.941 10.359 12.539 1 91.94 136 LYS A N 1
ATOM 1070 C CA . LYS A 1 136 ? -8.219 9.656 12.656 1 91.94 136 LYS A CA 1
ATOM 1071 C C . LYS A 1 136 ? -9.031 9.789 11.375 1 91.94 136 LYS A C 1
ATOM 1073 O O . LYS A 1 136 ? -9.383 10.906 10.969 1 91.94 136 LYS A O 1
ATOM 1078 N N . PRO A 1 137 ? -9.328 8.633 10.719 1 94.5 137 PRO A N 1
ATOM 1079 C CA . PRO A 1 137 ? -10.195 8.734 9.539 1 94.5 137 PRO A CA 1
ATOM 1080 C C . PRO A 1 137 ? -11.594 9.258 9.883 1 94.5 137 PRO A C 1
ATOM 1082 O O . PRO A 1 137 ? -12.156 8.898 10.922 1 94.5 137 PRO A O 1
ATOM 1085 N N . GLU A 1 138 ? -12.18 10.078 8.969 1 95.25 138 GLU A N 1
ATOM 1086 C CA . GLU A 1 138 ? -13.445 10.727 9.266 1 95.25 138 GLU A CA 1
ATOM 1087 C C . GLU A 1 138 ? -14.539 10.266 8.305 1 95.25 138 GLU A C 1
ATOM 1089 O O . GLU A 1 138 ? -15.727 10.258 8.656 1 95.25 138 GLU A O 1
ATOM 1094 N N . ARG A 1 139 ? -14.188 9.898 7.113 1 96.94 139 ARG A N 1
ATOM 1095 C CA . ARG A 1 139 ? -15.133 9.531 6.062 1 96.94 139 ARG A CA 1
ATOM 1096 C C . ARG A 1 139 ? -14.43 8.836 4.906 1 96.94 139 ARG A C 1
ATOM 1098 O O . ARG A 1 139 ? -13.203 8.883 4.801 1 96.94 139 ARG A O 1
ATOM 1105 N N . HIS A 1 140 ? -15.203 8.133 4.102 1 96.38 140 HIS A N 1
ATOM 1106 C CA . HIS A 1 140 ? -14.805 7.688 2.773 1 96.38 140 HIS A CA 1
ATOM 1107 C C . HIS A 1 140 ? -15.281 8.664 1.699 1 96.38 140 HIS A C 1
ATOM 1109 O O . HIS A 1 140 ? -16.422 9.117 1.73 1 96.38 140 HIS A O 1
ATOM 1115 N N . ILE A 1 141 ? -14.383 8.984 0.79 1 97.69 141 ILE A N 1
ATOM 1116 C CA . ILE A 1 141 ? -14.758 9.828 -0.338 1 97.69 141 ILE A CA 1
ATOM 1117 C C . ILE A 1 141 ? -14.469 9.102 -1.648 1 97.69 141 ILE A C 1
ATOM 1119 O O . ILE A 1 141 ? -13.68 8.148 -1.679 1 97.69 141 ILE A O 1
ATOM 1123 N N . ASN A 1 142 ? -15.18 9.547 -2.711 1 96.62 142 ASN A N 1
ATOM 1124 C CA . ASN A 1 142 ? -15.086 8.906 -4.02 1 96.62 142 ASN A CA 1
ATOM 1125 C C . ASN A 1 142 ? -15.43 7.422 -3.941 1 96.62 142 ASN A C 1
ATOM 1127 O O . ASN A 1 142 ? -14.82 6.602 -4.629 1 96.62 142 ASN A O 1
ATOM 1131 N N . TYR A 1 143 ? -16.375 7.102 -3.105 1 95.5 143 TYR A N 1
ATOM 1132 C CA . TYR A 1 143 ? -16.703 5.715 -2.816 1 95.5 143 TYR A CA 1
ATOM 1133 C C . TYR A 1 143 ? -17.391 5.059 -4.012 1 95.5 143 TYR A C 1
ATOM 1135 O O . TYR A 1 143 ? -17.438 3.828 -4.109 1 95.5 143 TYR A O 1
ATOM 1143 N N . GLU A 1 144 ? -17.938 5.844 -4.922 1 93.69 144 GLU A N 1
ATOM 1144 C CA . GLU A 1 144 ? -18.531 5.301 -6.137 1 93.69 144 GLU A CA 1
ATOM 1145 C C . GLU A 1 144 ? -17.516 4.52 -6.957 1 93.69 144 GLU A C 1
ATOM 1147 O O . GLU A 1 144 ? -17.875 3.689 -7.789 1 93.69 144 GLU A O 1
ATOM 1152 N N . ASN A 1 145 ? -16.188 4.785 -6.676 1 92.56 145 ASN A N 1
ATOM 1153 C CA . ASN A 1 145 ? -15.102 4.16 -7.422 1 92.56 145 ASN A CA 1
ATOM 1154 C C . ASN A 1 145 ? -14.445 3.037 -6.621 1 92.56 145 ASN A C 1
ATOM 1156 O O . ASN A 1 145 ? -13.422 2.49 -7.035 1 92.56 145 ASN A O 1
ATOM 1160 N N . ARG A 1 146 ? -15.109 2.584 -5.504 1 91.69 146 ARG A N 1
ATOM 1161 C CA . ARG A 1 146 ? -14.469 1.606 -4.625 1 91.69 146 ARG A CA 1
ATOM 1162 C C . ARG A 1 146 ? -14.289 0.271 -5.34 1 91.69 146 ARG A C 1
ATOM 1164 O O . ARG A 1 146 ? -15.164 -0.165 -6.09 1 91.69 146 ARG A O 1
ATOM 1171 N N . VAL A 1 147 ? -13.141 -0.37 -5.105 1 89.06 147 VAL A N 1
ATOM 1172 C CA . VAL A 1 147 ? -12.859 -1.68 -5.684 1 89.06 147 VAL A CA 1
ATOM 1173 C C . VAL A 1 147 ? -12.945 -2.752 -4.598 1 89.06 147 VAL A C 1
ATOM 1175 O O . VAL A 1 147 ? -12.828 -3.945 -4.887 1 89.06 147 VAL A O 1
ATOM 1178 N N . CYS A 1 148 ? -13.148 -2.318 -3.359 1 86.75 148 CYS A N 1
ATOM 1179 C CA . CYS A 1 148 ? -13.414 -3.189 -2.219 1 86.75 148 CYS A CA 1
ATOM 1180 C C . CYS A 1 148 ? -14.477 -2.592 -1.308 1 86.75 148 CYS A C 1
ATOM 1182 O O . CYS A 1 148 ? -14.492 -1.383 -1.067 1 86.75 148 CYS A O 1
ATOM 1184 N N . GLU A 1 149 ? -15.266 -3.449 -0.882 1 85.94 149 GLU A N 1
ATOM 1185 C CA . GLU A 1 149 ? -16.25 -2.998 0.097 1 85.94 149 GLU A CA 1
ATOM 1186 C C . GLU A 1 149 ? -15.609 -2.768 1.461 1 85.94 149 GLU A C 1
ATOM 1188 O O . GLU A 1 149 ? -14.773 -3.557 1.898 1 85.94 149 GLU A O 1
ATOM 1193 N N . VAL A 1 150 ? -16 -1.63 2.07 1 84.62 150 VAL A N 1
ATOM 1194 C CA . VAL A 1 150 ? -15.531 -1.359 3.424 1 84.62 150 VAL A CA 1
ATOM 1195 C C . VAL A 1 150 ? -16.719 -1.347 4.395 1 84.62 150 VAL A C 1
ATOM 1197 O O . VAL A 1 150 ? -17.594 -0.499 4.285 1 84.62 150 VAL A O 1
ATOM 1200 N N . ASN A 1 151 ? -16.703 -2.285 5.328 1 83.38 151 ASN A N 1
ATOM 1201 C CA . ASN A 1 151 ? -17.797 -2.389 6.281 1 83.38 151 ASN A CA 1
ATOM 1202 C C . ASN A 1 151 ? -17.453 -1.725 7.609 1 83.38 151 ASN A C 1
ATOM 1204 O O . ASN A 1 151 ? -17.219 -2.408 8.609 1 83.38 151 ASN A O 1
ATOM 1208 N N . ASP A 1 152 ? -17.5 -0.412 7.652 1 84.31 152 ASP A N 1
ATOM 1209 C CA . ASP A 1 152 ? -17.297 0.359 8.875 1 84.31 152 ASP A CA 1
ATOM 1210 C C . ASP A 1 152 ? -18.438 1.359 9.078 1 84.31 152 ASP A C 1
ATOM 1212 O O . ASP A 1 152 ? -19.438 1.318 8.367 1 84.31 152 ASP A O 1
ATOM 1216 N N . ASP A 1 153 ? -18.328 2.203 10.125 1 87.75 153 ASP A N 1
ATOM 1217 C CA . ASP A 1 153 ? -19.438 3.084 10.492 1 87.75 153 ASP A CA 1
ATOM 1218 C C . ASP A 1 153 ? -19.188 4.508 10 1 87.75 153 ASP A C 1
ATOM 1220 O O . ASP A 1 153 ? -19.922 5.43 10.352 1 87.75 153 ASP A O 1
ATOM 1224 N N . LEU A 1 154 ? -18.172 4.715 9.164 1 93.06 154 LEU A N 1
ATOM 1225 C CA . LEU A 1 154 ? -17.891 6.047 8.648 1 93.06 154 LEU A CA 1
ATOM 1226 C C . LEU A 1 154 ? -18.828 6.391 7.488 1 93.06 154 LEU A C 1
ATOM 1228 O O . LEU A 1 154 ? -19.188 5.52 6.695 1 93.06 154 LEU A O 1
ATOM 1232 N N . PRO A 1 155 ? -19.234 7.672 7.402 1 96 155 PRO A N 1
ATOM 1233 C CA . PRO A 1 155 ? -20 8.07 6.215 1 96 155 PRO A CA 1
ATOM 1234 C C . PRO A 1 155 ? -19.219 7.844 4.918 1 96 155 PRO A C 1
ATOM 1236 O O . PRO A 1 155 ? -18.016 8.039 4.879 1 96 155 PRO A O 1
ATOM 1239 N N . LYS A 1 156 ? -19.906 7.391 3.93 1 96.19 156 LYS A N 1
ATOM 1240 C CA . LYS A 1 156 ? -19.344 7.129 2.611 1 96.19 156 LYS A CA 1
ATOM 1241 C C . LYS A 1 156 ? -19.953 8.039 1.553 1 96.19 156 LYS A C 1
ATOM 1243 O O . LYS A 1 156 ? -21.094 7.824 1.126 1 96.19 156 LYS A O 1
ATOM 1248 N N . PHE A 1 157 ? -19.109 8.984 1.09 1 97.75 157 PHE A N 1
ATOM 1249 C CA . PHE A 1 157 ? -19.578 9.914 0.07 1 97.75 157 PHE A CA 1
ATOM 1250 C C . PHE A 1 157 ? -19.312 9.367 -1.327 1 97.75 157 PHE A C 1
ATOM 1252 O O . PHE A 1 157 ? -18.219 8.875 -1.605 1 97.75 157 PHE A O 1
ATOM 1259 N N . MET A 1 158 ? -20.328 9.445 -2.166 1 95.75 158 MET A N 1
ATOM 1260 C CA . MET A 1 158 ? -20.172 8.969 -3.537 1 95.75 158 MET A CA 1
ATOM 1261 C C . MET A 1 158 ? -19.016 9.688 -4.227 1 95.75 158 MET A C 1
ATOM 1263 O O . MET A 1 158 ? -18.219 9.055 -4.93 1 95.75 158 MET A O 1
ATOM 1267 N N . ASP A 1 159 ? -18.906 10.969 -4.039 1 95.25 159 ASP A N 1
ATOM 1268 C CA . ASP A 1 159 ? -17.766 11.773 -4.488 1 95.25 159 ASP A CA 1
ATOM 1269 C C . ASP A 1 159 ? -17.172 12.57 -3.336 1 95.25 159 ASP A C 1
ATOM 1271 O O . ASP A 1 159 ? -16.422 12.023 -2.521 1 95.25 159 ASP A O 1
ATOM 1275 N N . PHE A 1 160 ? -17.625 13.867 -3.082 1 96.31 160 PHE A N 1
ATOM 1276 C CA . PHE A 1 160 ? -17.141 14.711 -1.997 1 96.31 160 PHE A CA 1
ATOM 1277 C C . PHE A 1 160 ? -18.297 15.312 -1.211 1 96.31 160 PHE A C 1
ATOM 1279 O O . PHE A 1 160 ? -19.406 15.414 -1.724 1 96.31 160 PHE A O 1
ATOM 1286 N N . PRO A 1 161 ? -18.031 15.672 0.034 1 95.88 161 PRO A N 1
ATOM 1287 C CA . PRO A 1 161 ? -19.047 16.469 0.74 1 95.88 161 PRO A CA 1
ATOM 1288 C C . PRO A 1 161 ? -19.266 17.844 0.103 1 95.88 161 PRO A C 1
ATOM 1290 O O . PRO A 1 161 ? -18.406 18.328 -0.652 1 95.88 161 PRO A O 1
ATOM 1293 N N . GLN A 1 162 ? -20.469 18.406 0.368 1 93.06 162 GLN A N 1
ATOM 1294 C CA . GLN A 1 162 ? -20.688 19.812 0.028 1 93.06 162 GLN A CA 1
ATOM 1295 C C . GLN A 1 162 ? -19.812 20.719 0.886 1 93.06 162 GLN A C 1
ATOM 1297 O O . GLN A 1 162 ? -19.531 20.406 2.049 1 93.06 162 GLN A O 1
ATOM 1302 N N . PRO A 1 163 ? -19.281 21.828 0.26 1 89.44 163 PRO A N 1
ATOM 1303 C CA . PRO A 1 163 ? -19.609 22.375 -1.063 1 89.44 163 PRO A CA 1
ATOM 1304 C C . PRO A 1 163 ? -18.641 21.906 -2.146 1 89.44 163 PRO A C 1
ATOM 1306 O O . PRO A 1 163 ? -18.75 22.328 -3.301 1 89.44 163 PRO A O 1
ATOM 1309 N N . ARG A 1 164 ? -17.734 21.078 -1.855 1 87.62 164 ARG A N 1
ATOM 1310 C CA . ARG A 1 164 ? -16.703 20.688 -2.816 1 87.62 164 ARG A CA 1
ATOM 1311 C C . ARG A 1 164 ? -17.203 19.594 -3.746 1 87.62 164 ARG A C 1
ATOM 1313 O O . ARG A 1 164 ? -16.609 19.328 -4.789 1 87.62 164 ARG A O 1
ATOM 1320 N N . GLY A 1 165 ? -18.266 18.953 -3.318 1 93.31 165 GLY A N 1
ATOM 1321 C CA . GLY A 1 165 ? -18.875 17.891 -4.113 1 93.31 165 GLY A CA 1
ATOM 1322 C C . GLY A 1 165 ? -20.391 17.844 -3.969 1 93.31 165 GLY A C 1
ATOM 1323 O O . GLY A 1 165 ? -21.016 18.828 -3.535 1 93.31 165 GLY A O 1
ATOM 1324 N N . SER A 1 166 ? -21.016 16.734 -4.391 1 95.62 166 SER A N 1
ATOM 1325 C CA . SER A 1 166 ? -22.469 16.578 -4.434 1 95.62 166 SER A CA 1
ATOM 1326 C C . SER A 1 166 ? -23.047 16.422 -3.029 1 95.62 166 SER A C 1
ATOM 1328 O O . SER A 1 166 ? -24.219 16.734 -2.795 1 95.62 166 SER A O 1
ATOM 1330 N N . GLY A 1 167 ? -22.234 15.898 -2.078 1 96.38 167 GLY A N 1
ATOM 1331 C CA . GLY A 1 167 ? -22.719 15.617 -0.733 1 96.38 167 GLY A CA 1
ATOM 1332 C C . GLY A 1 167 ? -23.547 14.352 -0.649 1 96.38 167 GLY A C 1
ATOM 1333 O O . GLY A 1 167 ? -24.016 13.977 0.429 1 96.38 167 GLY A O 1
ATOM 1334 N N . LYS A 1 168 ? -23.703 13.633 -1.745 1 96.88 168 LYS A N 1
ATOM 1335 C CA . LYS A 1 168 ? -24.5 12.406 -1.755 1 96.88 168 LYS A CA 1
ATOM 1336 C C . LYS A 1 168 ? -23.781 11.281 -1.01 1 96.88 168 LYS A C 1
ATOM 1338 O O . LYS A 1 168 ? -22.578 11.062 -1.201 1 96.88 168 LYS A O 1
ATOM 1343 N N . LEU A 1 169 ? -24.484 10.539 -0.152 1 96.19 169 LEU A N 1
ATOM 1344 C CA . LEU A 1 169 ? -23.938 9.422 0.61 1 96.19 169 LEU A CA 1
ATOM 1345 C C . LEU A 1 169 ? -24.266 8.094 -0.062 1 96.19 169 LEU A C 1
ATOM 1347 O O . LEU A 1 169 ? -25.344 7.941 -0.653 1 96.19 169 LEU A O 1
ATOM 1351 N N . TYR A 1 170 ? -23.359 7.242 0.059 1 93.5 170 TYR A N 1
ATOM 1352 C CA . TYR A 1 170 ? -23.609 5.863 -0.335 1 93.5 170 TYR A CA 1
ATOM 1353 C C . TYR A 1 170 ? -24.547 5.18 0.65 1 93.5 170 TYR A C 1
ATOM 1355 O O . TYR A 1 170 ? -24.391 5.297 1.865 1 93.5 170 TYR A O 1
ATOM 1363 N N . VAL A 1 171 ? -25.609 4.492 0.18 1 84.94 171 VAL A N 1
ATOM 1364 C CA . VAL A 1 171 ? -26.531 3.666 0.954 1 84.94 171 VAL A CA 1
ATOM 1365 C C . VAL A 1 171 ? -26.547 2.244 0.397 1 84.94 171 VAL A C 1
ATOM 1367 O O . VAL A 1 171 ? -26.766 2.041 -0.799 1 84.94 171 VAL A O 1
ATOM 1370 N N . LYS A 1 172 ? -26.078 1.376 1.282 1 77.38 172 LYS A N 1
ATOM 1371 C CA . LYS A 1 172 ? -26.078 -0.022 0.863 1 77.38 172 LYS A CA 1
ATOM 1372 C C . LYS A 1 172 ? -27.484 -0.497 0.522 1 77.38 172 LYS A C 1
ATOM 1374 O O . LYS A 1 172 ? -28.438 -0.22 1.259 1 77.38 172 LYS A O 1
ATOM 1379 N N . GLU A 1 173 ? -27.75 -0.935 -0.757 1 60.16 173 GLU A N 1
ATOM 1380 C CA . GLU A 1 173 ? -29.062 -1.471 -1.073 1 60.16 173 GLU A CA 1
ATOM 1381 C C . GLU A 1 173 ? -29.328 -2.781 -0.334 1 60.16 173 GLU A C 1
ATOM 1383 O O . GLU A 1 173 ? -28.391 -3.539 -0.064 1 60.16 173 GLU A O 1
ATOM 1388 N N . MET B 1 1 ? -25.766 -46.375 -26.672 1 32.69 1 MET B N 1
ATOM 1389 C CA . MET B 1 1 ? -25.797 -45.875 -25.297 1 32.69 1 MET B CA 1
ATOM 1390 C C . MET B 1 1 ? -24.531 -45.094 -24.969 1 32.69 1 MET B C 1
ATOM 1392 O O . MET B 1 1 ? -23.859 -45.406 -23.984 1 32.69 1 MET B O 1
ATOM 1396 N N . THR B 1 2 ? -23.766 -44.688 -25.844 1 36.38 2 THR B N 1
ATOM 1397 C CA . THR B 1 2 ? -22.5 -43.969 -25.953 1 36.38 2 THR B CA 1
ATOM 1398 C C . THR B 1 2 ? -22.531 -42.719 -25.047 1 36.38 2 THR B C 1
ATOM 1400 O O . THR B 1 2 ? -23.406 -41.875 -25.203 1 36.38 2 THR B O 1
ATOM 1403 N N . ASP B 1 3 ? -22.172 -43 -23.781 1 34.88 3 ASP B N 1
ATOM 1404 C CA . ASP B 1 3 ? -22.031 -42.125 -22.641 1 34.88 3 ASP B CA 1
ATOM 1405 C C . ASP B 1 3 ? -21.266 -40.844 -23.016 1 34.88 3 ASP B C 1
ATOM 1407 O O . ASP B 1 3 ? -20.203 -40.906 -23.625 1 34.88 3 ASP B O 1
ATOM 1411 N N . GLN B 1 4 ? -21.906 -39.781 -23.375 1 37.69 4 GLN B N 1
ATOM 1412 C CA . GLN B 1 4 ? -21.578 -38.375 -23.562 1 37.69 4 GLN B CA 1
ATOM 1413 C C . GLN B 1 4 ? -20.672 -37.875 -22.453 1 37.69 4 GLN B C 1
ATOM 1415 O O . GLN B 1 4 ? -21.078 -37.781 -21.297 1 37.69 4 GLN B O 1
ATOM 1420 N N . SER B 1 5 ? -19.406 -38.375 -22.281 1 40.41 5 SER B N 1
ATOM 1421 C CA . SER B 1 5 ? -18.266 -38 -21.469 1 40.41 5 SER B CA 1
ATOM 1422 C C . SER B 1 5 ? -18.219 -36.5 -21.234 1 40.41 5 SER B C 1
ATOM 1424 O O . SER B 1 5 ? -18.25 -35.719 -22.203 1 40.41 5 SER B O 1
ATOM 1426 N N . THR B 1 6 ? -18.906 -36.125 -20.234 1 40.16 6 THR B N 1
ATOM 1427 C CA . THR B 1 6 ? -18.875 -34.75 -19.688 1 40.16 6 THR B CA 1
ATOM 1428 C C . THR B 1 6 ? -17.438 -34.25 -19.578 1 40.16 6 THR B C 1
ATOM 1430 O O . THR B 1 6 ? -16.672 -34.75 -18.734 1 40.16 6 THR B O 1
ATOM 1433 N N . GLN B 1 7 ? -16.672 -34.156 -20.625 1 37.75 7 GLN B N 1
ATOM 1434 C CA . GLN B 1 7 ? -15.336 -33.562 -20.625 1 37.75 7 GLN B CA 1
ATOM 1435 C C . GLN B 1 7 ? -15.258 -32.375 -19.641 1 37.75 7 GLN B C 1
ATOM 1437 O O . GLN B 1 7 ? -16.156 -31.547 -19.594 1 37.75 7 GLN B O 1
ATOM 1442 N N . PRO B 1 8 ? -14.578 -32.625 -18.484 1 43.69 8 PRO B N 1
ATOM 1443 C CA . PRO B 1 8 ? -14.5 -31.453 -17.578 1 43.69 8 PRO B CA 1
ATOM 1444 C C . PRO B 1 8 ? -14.312 -30.141 -18.328 1 43.69 8 PRO B C 1
ATOM 1446 O O . PRO B 1 8 ? -13.656 -30.109 -19.375 1 43.69 8 PRO B O 1
ATOM 1449 N N . THR B 1 9 ? -15.258 -29.344 -18.438 1 42.34 9 THR B N 1
ATOM 1450 C CA . THR B 1 9 ? -15.125 -27.984 -18.969 1 42.34 9 THR B CA 1
ATOM 1451 C C . THR B 1 9 ? -13.812 -27.359 -18.516 1 42.34 9 THR B C 1
ATOM 1453 O O . THR B 1 9 ? -13.648 -27.031 -17.328 1 42.34 9 THR B O 1
ATOM 1456 N N . THR B 1 10 ? -12.664 -27.922 -18.812 1 44.19 10 THR B N 1
ATOM 1457 C CA . THR B 1 10 ? -11.328 -27.375 -18.562 1 44.19 10 THR B CA 1
ATOM 1458 C C . THR B 1 10 ? -11.312 -25.875 -18.812 1 44.19 10 THR B C 1
ATOM 1460 O O . THR B 1 10 ? -11.18 -25.422 -19.953 1 44.19 10 THR B O 1
ATOM 1463 N N . THR B 1 11 ? -12.188 -25.125 -18.266 1 51.88 11 THR B N 1
ATOM 1464 C CA . THR B 1 11 ? -12.164 -23.688 -18.531 1 51.88 11 THR B CA 1
ATOM 1465 C C . THR B 1 11 ? -10.742 -23.141 -18.484 1 51.88 11 THR B C 1
ATOM 1467 O O . THR B 1 11 ? -9.977 -23.469 -17.562 1 51.88 11 THR B O 1
ATOM 1470 N N . THR B 1 12 ? -10.078 -23.141 -19.641 1 61.47 12 THR B N 1
ATOM 1471 C CA . THR B 1 12 ? -8.797 -22.453 -19.766 1 61.47 12 THR B CA 1
ATOM 1472 C C . THR B 1 12 ? -8.703 -21.312 -18.75 1 61.47 12 THR B C 1
ATOM 1474 O O . THR B 1 12 ? -9.586 -20.453 -18.688 1 61.47 12 THR B O 1
ATOM 1477 N N . PRO B 1 13 ? -7.82 -21.562 -17.797 1 76.12 13 PRO B N 1
ATOM 1478 C CA . PRO B 1 13 ? -7.688 -20.516 -16.781 1 76.12 13 PRO B CA 1
ATOM 1479 C C . PRO B 1 13 ? -7.566 -19.109 -17.375 1 76.12 13 PRO B C 1
ATOM 1481 O O . PRO B 1 13 ? -6.93 -18.938 -18.422 1 76.12 13 PRO B O 1
ATOM 1484 N N . LYS B 1 14 ? -8.5 -18.312 -17.047 1 85.31 14 LYS B N 1
ATOM 1485 C CA . LYS B 1 14 ? -8.469 -16.906 -17.453 1 85.31 14 LYS B CA 1
ATOM 1486 C C . LYS B 1 14 ? -7.113 -16.266 -17.156 1 85.31 14 LYS B C 1
ATOM 1488 O O . LYS B 1 14 ? -6.66 -16.281 -16.016 1 85.31 14 LYS B O 1
ATOM 1493 N N . ILE B 1 15 ? -6.434 -15.914 -18.203 1 92 15 ILE B N 1
ATOM 1494 C CA . ILE B 1 15 ? -5.188 -15.18 -18.031 1 92 15 ILE B CA 1
ATOM 1495 C C . ILE B 1 15 ? -5.488 -13.727 -17.656 1 92 15 ILE B C 1
ATOM 1497 O O . ILE B 1 15 ? -6.273 -13.055 -18.328 1 92 15 ILE B O 1
ATOM 1501 N N . ARG B 1 16 ? -4.875 -13.266 -16.594 1 95.12 16 ARG B N 1
ATOM 1502 C CA . ARG B 1 16 ? -4.992 -11.891 -16.141 1 95.12 16 ARG B CA 1
ATOM 1503 C C . ARG B 1 16 ? -3.695 -11.125 -16.359 1 95.12 16 ARG B C 1
ATOM 1505 O O . ARG B 1 16 ? -2.605 -11.664 -16.172 1 95.12 16 ARG B O 1
ATOM 1512 N N . THR B 1 17 ? -3.893 -9.922 -16.781 1 97.62 17 THR B N 1
ATOM 1513 C CA . THR B 1 17 ? -2.736 -9.062 -17.016 1 97.62 17 THR B CA 1
ATOM 1514 C C . THR B 1 17 ? -2.725 -7.891 -16.031 1 97.62 17 THR B C 1
ATOM 1516 O O . THR B 1 17 ? -3.756 -7.547 -15.453 1 97.62 17 THR B O 1
ATOM 1519 N N . GLY B 1 18 ? -1.522 -7.359 -15.789 1 97.94 18 GLY B N 1
ATOM 1520 C CA . GLY B 1 18 ? -1.335 -6.211 -14.914 1 97.94 18 GLY B CA 1
ATOM 1521 C C . GLY B 1 18 ? -0.062 -5.441 -15.203 1 97.94 18 GLY B C 1
ATOM 1522 O O . GLY B 1 18 ? 0.745 -5.855 -16.031 1 97.94 18 GLY B O 1
ATOM 1523 N N . SER B 1 19 ? 0.041 -4.273 -14.562 1 98.56 19 SER B N 1
ATOM 1524 C CA . SER B 1 19 ? 1.196 -3.408 -14.781 1 98.56 19 SER B CA 1
ATOM 1525 C C . SER B 1 19 ? 1.336 -2.383 -13.656 1 98.56 19 SER B C 1
ATOM 1527 O O . SER B 1 19 ? 0.406 -2.182 -12.875 1 98.56 19 SER B O 1
ATOM 1529 N N . CYS B 1 20 ? 2.578 -1.749 -13.688 1 97.88 20 CYS B N 1
ATOM 1530 C CA . CYS B 1 20 ? 2.836 -0.632 -12.781 1 97.88 20 CYS B CA 1
ATOM 1531 C C . CYS B 1 20 ? 2.035 0.598 -13.195 1 97.88 20 CYS B C 1
ATOM 1533 O O . CYS B 1 20 ? 1.202 0.527 -14.102 1 97.88 20 CYS B O 1
ATOM 1535 N N . ARG B 1 21 ? 2.24 1.692 -12.547 1 95.12 21 ARG B N 1
ATOM 1536 C CA . ARG B 1 21 ? 1.505 2.938 -12.742 1 95.12 21 ARG B CA 1
ATOM 1537 C C . ARG B 1 21 ? 1.698 3.471 -14.156 1 95.12 21 ARG B C 1
ATOM 1539 O O . ARG B 1 21 ? 0.757 3.98 -14.766 1 95.12 21 ARG B O 1
ATOM 1546 N N . CYS B 1 22 ? 2.902 3.436 -14.742 1 96.75 22 CYS B N 1
ATOM 1547 C CA . CYS B 1 22 ? 3.182 4.016 -16.047 1 96.75 22 CYS B CA 1
ATOM 1548 C C . CYS B 1 22 ? 2.924 3.006 -17.156 1 96.75 22 CYS B C 1
ATOM 1550 O O . CYS B 1 22 ? 3.023 3.338 -18.344 1 96.75 22 CYS B O 1
ATOM 1552 N N . GLY B 1 23 ? 2.693 1.741 -16.766 1 97.62 23 GLY B N 1
ATOM 1553 C CA . GLY B 1 23 ? 2.289 0.735 -17.734 1 97.62 23 GLY B CA 1
ATOM 1554 C C . GLY B 1 23 ? 3.461 -0.011 -18.344 1 97.62 23 GLY B C 1
ATOM 1555 O O . GLY B 1 23 ? 3.271 -0.942 -19.141 1 97.62 23 GLY B O 1
ATOM 1556 N N . LYS B 1 24 ? 4.723 0.297 -17.953 1 98.56 24 LYS B N 1
ATOM 1557 C CA . LYS B 1 24 ? 5.887 -0.271 -18.609 1 98.56 24 LYS B CA 1
ATOM 1558 C C . LYS B 1 24 ? 6.281 -1.607 -17.984 1 98.56 24 LYS B C 1
ATOM 1560 O O . LYS B 1 24 ? 6.73 -2.518 -18.688 1 98.56 24 LYS B O 1
ATOM 1565 N N . LEU B 1 25 ? 6.215 -1.792 -16.703 1 98.69 25 LEU B N 1
ATOM 1566 C CA . LEU B 1 25 ? 6.445 -3.07 -16.047 1 98.69 25 LEU B CA 1
ATOM 1567 C C . LEU B 1 25 ? 5.168 -3.906 -16.016 1 98.69 25 LEU B C 1
ATOM 1569 O O . LEU B 1 25 ? 4.211 -3.564 -15.328 1 98.69 25 LEU B O 1
ATOM 1573 N N . THR B 1 26 ? 5.16 -4.984 -16.75 1 98.81 26 THR B N 1
ATOM 1574 C CA . THR B 1 26 ? 3.939 -5.746 -16.984 1 98.81 26 THR B CA 1
ATOM 1575 C C . THR B 1 26 ? 4.109 -7.191 -16.531 1 98.81 26 THR B C 1
ATOM 1577 O O . THR B 1 26 ? 5.234 -7.688 -16.438 1 98.81 26 THR B O 1
ATOM 1580 N N . PHE B 1 27 ? 2.979 -7.867 -16.203 1 98.81 27 PHE B N 1
ATOM 1581 C CA . PHE B 1 27 ? 2.955 -9.273 -15.82 1 98.81 27 PHE B CA 1
ATOM 1582 C C . PHE B 1 27 ? 1.653 -9.93 -16.266 1 98.81 27 PHE B C 1
ATOM 1584 O O . PHE B 1 27 ? 0.704 -9.25 -16.641 1 98.81 27 PHE B O 1
ATOM 1591 N N . SER B 1 28 ? 1.637 -11.219 -16.297 1 98.62 28 SER B N 1
ATOM 1592 C CA . SER B 1 28 ? 0.45 -12.055 -16.438 1 98.62 28 SER B CA 1
ATOM 1593 C C . SER B 1 28 ? 0.374 -13.102 -15.344 1 98.62 28 SER B C 1
ATOM 1595 O O . SER B 1 28 ? 1.398 -13.5 -14.781 1 98.62 28 SER B O 1
ATOM 1597 N N . ALA B 1 29 ? -0.802 -13.414 -15 1 97.31 29 ALA B N 1
ATOM 1598 C CA . ALA B 1 29 ? -1.076 -14.406 -13.961 1 97.31 29 ALA B CA 1
ATOM 1599 C C . ALA B 1 29 ? -2.385 -15.141 -14.242 1 97.31 29 ALA B C 1
ATOM 1601 O O . ALA B 1 29 ? -3.252 -14.625 -14.953 1 97.31 29 ALA B O 1
ATOM 1602 N N . HIS B 1 30 ? -2.457 -16.375 -13.766 1 92.19 30 HIS B N 1
ATOM 1603 C CA . HIS B 1 30 ? -3.732 -17.078 -13.836 1 92.19 30 HIS B CA 1
ATOM 1604 C C . HIS B 1 30 ? -3.977 -17.906 -12.578 1 92.19 30 HIS B C 1
ATOM 1606 O O . HIS B 1 30 ? -3.049 -18.156 -11.805 1 92.19 30 HIS B O 1
ATOM 1612 N N . GLY B 1 31 ? -5.191 -18.141 -12.391 1 85.75 31 GLY B N 1
ATOM 1613 C CA . GLY B 1 31 ? -5.594 -18.875 -11.195 1 85.75 31 GLY B CA 1
ATOM 1614 C C . GLY B 1 31 ? -5.398 -20.375 -11.328 1 85.75 31 GLY B C 1
ATOM 1615 O O . GLY B 1 31 ? -4.891 -20.859 -12.336 1 85.75 31 GLY B O 1
ATOM 1616 N N . PRO B 1 32 ? -5.734 -21 -10.297 1 92.69 32 PRO B N 1
ATOM 1617 C CA . PRO B 1 32 ? -6.246 -20.469 -9.031 1 92.69 32 PRO B CA 1
ATOM 1618 C C . PRO B 1 32 ? -5.164 -19.766 -8.211 1 92.69 32 PRO B C 1
ATOM 1620 O O . PRO B 1 32 ? -3.992 -20.141 -8.281 1 92.69 32 PRO B O 1
ATOM 1623 N N . ARG B 1 33 ? -5.539 -18.734 -7.367 1 95.19 33 ARG B N 1
ATOM 1624 C CA . ARG B 1 33 ? -4.641 -18.047 -6.441 1 95.19 33 ARG B CA 1
ATOM 1625 C C . ARG B 1 33 ? -4.516 -18.828 -5.133 1 95.19 33 ARG B C 1
ATOM 1627 O O . ARG B 1 33 ? -5.379 -19.641 -4.801 1 95.19 33 ARG B O 1
ATOM 1634 N N . PHE B 1 34 ? -3.432 -18.531 -4.41 1 95.88 34 PHE B N 1
ATOM 1635 C CA . PHE B 1 34 ? -3.262 -19.094 -3.078 1 95.88 34 PHE B CA 1
ATOM 1636 C C . PHE B 1 34 ? -4.066 -18.312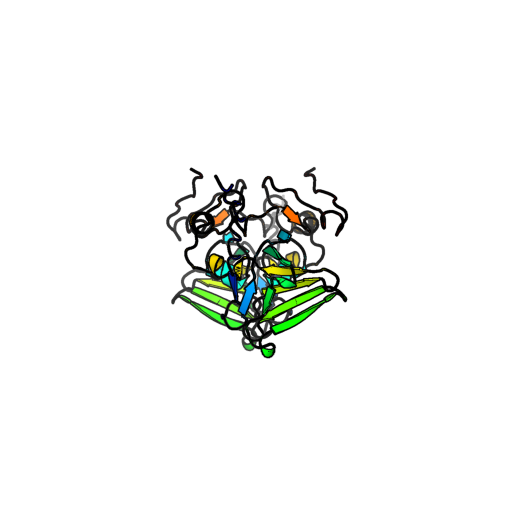 -2.049 1 95.88 34 PHE B C 1
ATOM 1638 O O . PHE B 1 34 ? -4.629 -18.891 -1.118 1 95.88 34 PHE B O 1
ATOM 1645 N N . PHE B 1 35 ? -4.109 -17 -2.129 1 96.38 35 PHE B N 1
ATOM 1646 C CA . PHE B 1 35 ? -4.785 -16.172 -1.138 1 96.38 35 PHE B CA 1
ATOM 1647 C C . PHE B 1 35 ? -5.07 -14.781 -1.698 1 96.38 35 PHE B C 1
ATOM 1649 O O . PHE B 1 35 ? -4.543 -14.406 -2.746 1 96.38 35 PHE B O 1
ATOM 1656 N N . SER B 1 36 ? -5.953 -14.078 -1.134 1 96.69 36 SER B N 1
ATOM 1657 C CA . SER B 1 36 ? -6.266 -12.656 -1.251 1 96.69 36 SER B CA 1
ATOM 1658 C C . SER B 1 36 ? -6.367 -11.992 0.121 1 96.69 36 SER B C 1
ATOM 1660 O O . SER B 1 36 ? -7.379 -12.141 0.813 1 96.69 36 SER B O 1
ATOM 1662 N N . ASN B 1 37 ? -5.266 -11.227 0.525 1 97.69 37 ASN B N 1
ATOM 1663 C CA . ASN B 1 37 ? -5.16 -10.711 1.887 1 97.69 37 ASN B CA 1
ATOM 1664 C C . ASN B 1 37 ? -4.984 -9.195 1.9 1 97.69 37 ASN B C 1
ATOM 1666 O O . ASN B 1 37 ? -4.273 -8.641 1.061 1 97.69 37 ASN B O 1
ATOM 1670 N N . TYR B 1 38 ? -5.625 -8.594 2.869 1 97.12 38 TYR B N 1
ATOM 1671 C CA . TYR B 1 38 ? -5.168 -7.27 3.268 1 97.12 38 TYR B CA 1
ATOM 1672 C C . TYR B 1 38 ? -3.906 -7.363 4.121 1 97.12 38 TYR B C 1
ATOM 1674 O O . TYR B 1 38 ? -3.91 -7.992 5.18 1 97.12 38 TYR B O 1
ATOM 1682 N N . CYS B 1 39 ? -2.879 -6.77 3.699 1 97.56 39 CYS B N 1
ATOM 1683 C CA . CYS B 1 39 ? -1.629 -6.82 4.449 1 97.56 39 CYS B CA 1
ATOM 1684 C C . CYS B 1 39 ? -1.325 -5.477 5.098 1 97.56 39 CYS B C 1
ATOM 1686 O O . CYS B 1 39 ? -1.385 -4.438 4.438 1 97.56 39 CYS B O 1
ATOM 1688 N N . HIS B 1 40 ? -0.944 -5.473 6.363 1 96.25 40 HIS B N 1
ATOM 1689 C CA . HIS B 1 40 ? -0.669 -4.277 7.156 1 96.25 40 HIS B CA 1
ATOM 1690 C C . HIS B 1 40 ? 0.817 -4.156 7.473 1 96.25 40 HIS B C 1
ATOM 1692 O O . HIS B 1 40 ? 1.215 -3.336 8.305 1 96.25 40 HIS B O 1
ATOM 1698 N N . CYS B 1 41 ? 1.679 -4.938 6.871 1 95.5 41 CYS B N 1
ATOM 1699 C CA . CYS B 1 41 ? 3.088 -4.922 7.246 1 95.5 41 CYS B CA 1
ATOM 1700 C C . CYS B 1 41 ? 3.744 -3.607 6.84 1 95.5 41 CYS B C 1
ATOM 1702 O O . CYS B 1 41 ? 3.189 -2.855 6.035 1 95.5 41 CYS B O 1
ATOM 1704 N N . HIS B 1 42 ? 4.914 -3.41 7.367 1 94.12 42 HIS B N 1
ATOM 1705 C CA . HIS B 1 42 ? 5.688 -2.193 7.141 1 94.12 42 HIS B CA 1
ATOM 1706 C C . HIS B 1 42 ? 6.066 -2.051 5.672 1 94.12 42 HIS B C 1
ATOM 1708 O O . HIS B 1 42 ? 6.008 -0.953 5.113 1 94.12 42 HIS B O 1
ATOM 1714 N N . ASN B 1 43 ? 6.453 -3.096 5.023 1 95.06 43 ASN B N 1
ATOM 1715 C CA . ASN B 1 43 ? 6.91 -3.033 3.641 1 95.06 43 ASN B CA 1
ATOM 1716 C C . ASN B 1 43 ? 5.785 -2.633 2.691 1 95.06 43 ASN B C 1
ATOM 1718 O O . ASN B 1 43 ? 5.996 -1.844 1.77 1 95.06 43 ASN B O 1
ATOM 1722 N N . CYS B 1 44 ? 4.602 -3.203 2.902 1 96.56 44 CYS B N 1
ATOM 1723 C CA . CYS B 1 44 ? 3.459 -2.836 2.074 1 96.56 44 CYS B CA 1
ATOM 1724 C C . CYS B 1 44 ? 3.072 -1.38 2.295 1 96.56 44 CYS B C 1
ATOM 1726 O O . CYS B 1 44 ? 2.799 -0.654 1.338 1 96.56 44 CYS B O 1
ATOM 1728 N N . ARG B 1 45 ? 3.088 -0.946 3.559 1 95.38 45 ARG B N 1
ATOM 1729 C CA . ARG B 1 45 ? 2.771 0.448 3.855 1 95.38 45 ARG B CA 1
ATOM 1730 C C . ARG B 1 45 ? 3.793 1.388 3.225 1 95.38 45 ARG B C 1
ATOM 1732 O O . ARG B 1 45 ? 3.426 2.391 2.609 1 95.38 45 ARG B O 1
ATOM 1739 N N . LYS B 1 46 ? 5.059 1.033 3.318 1 94.31 46 LYS B N 1
ATOM 1740 C CA . LYS B 1 46 ? 6.125 1.836 2.73 1 94.31 46 LYS B CA 1
ATOM 1741 C C . LYS B 1 46 ? 6.023 1.857 1.208 1 94.31 46 LYS B C 1
ATOM 1743 O O . LYS B 1 46 ? 6.234 2.898 0.581 1 94.31 46 LYS B O 1
ATOM 1748 N N . GLY B 1 47 ? 5.691 0.768 0.622 1 96.44 47 GLY B N 1
ATOM 1749 C CA . GLY B 1 47 ? 5.633 0.647 -0.826 1 96.44 47 GLY B CA 1
ATOM 1750 C C . GLY B 1 47 ? 4.449 1.369 -1.438 1 96.44 47 GLY B C 1
ATOM 1751 O O . GLY B 1 47 ? 4.516 1.827 -2.58 1 96.44 47 GLY B O 1
ATOM 1752 N N . THR B 1 48 ? 3.383 1.475 -0.723 1 97.31 48 THR B N 1
ATOM 1753 C CA . THR B 1 48 ? 2.148 1.995 -1.302 1 97.31 48 THR B CA 1
ATOM 1754 C C . THR B 1 48 ? 1.807 3.359 -0.708 1 97.31 48 THR B C 1
ATOM 1756 O O . THR B 1 48 ? 0.956 4.074 -1.239 1 97.31 48 THR B O 1
ATOM 1759 N N . SER B 1 49 ? 2.383 3.701 0.424 1 96.88 49 SER B N 1
ATOM 1760 C CA . SER B 1 49 ? 2.012 4.879 1.204 1 96.88 49 SER B CA 1
ATOM 1761 C C . SER B 1 49 ? 0.549 4.82 1.63 1 96.88 49 SER B C 1
ATOM 1763 O O . SER B 1 49 ? -0.112 5.855 1.745 1 96.88 49 SER B O 1
ATOM 1765 N N . ALA B 1 50 ? -0.028 3.609 1.796 1 96.94 50 ALA B N 1
ATOM 1766 C CA . ALA B 1 50 ? -1.384 3.359 2.279 1 96.94 50 ALA B CA 1
ATOM 1767 C C . ALA B 1 50 ? -1.365 2.557 3.576 1 96.94 50 ALA B C 1
ATOM 1769 O O . ALA B 1 50 ? -0.379 1.881 3.881 1 96.94 50 ALA B O 1
ATOM 1770 N N . PRO B 1 51 ? -2.422 2.688 4.422 1 94.81 51 PRO B N 1
ATOM 1771 C CA . PRO B 1 51 ? -2.434 1.981 5.703 1 94.81 51 PRO B CA 1
ATOM 1772 C C . PRO B 1 51 ? -2.334 0.466 5.547 1 94.81 51 PRO B C 1
ATOM 1774 O O . PRO B 1 51 ? -1.829 -0.221 6.438 1 94.81 51 PRO B O 1
ATOM 1777 N N . PHE B 1 52 ? -2.848 -0.058 4.527 1 95.56 52 PHE B N 1
ATOM 1778 C CA . PHE B 1 52 ? -2.756 -1.452 4.109 1 95.56 52 PHE B CA 1
ATOM 1779 C C . PHE B 1 52 ? -3.098 -1.598 2.631 1 95.56 52 PHE B C 1
ATOM 1781 O O . PHE B 1 52 ? -3.564 -0.646 1.999 1 95.56 52 PHE B O 1
ATOM 1788 N N . THR B 1 53 ? -2.762 -2.703 2.039 1 97.69 53 THR B N 1
ATOM 1789 C CA . THR B 1 53 ? -3.062 -2.971 0.638 1 97.69 53 THR B CA 1
ATOM 1790 C C . THR B 1 53 ? -3.588 -4.395 0.459 1 97.69 53 THR B C 1
ATOM 1792 O O . THR B 1 53 ? -3.658 -5.16 1.422 1 97.69 53 THR B O 1
ATOM 1795 N N . LEU B 1 54 ? -4.176 -4.648 -0.705 1 97.69 54 LEU B N 1
ATOM 1796 C CA . LEU B 1 54 ? -4.676 -5.965 -1.072 1 97.69 54 LEU B CA 1
ATOM 1797 C C . LEU B 1 54 ? -3.664 -6.715 -1.933 1 97.69 54 LEU B C 1
ATOM 1799 O O . LEU B 1 54 ? -3.295 -6.246 -3.012 1 97.69 54 LEU B O 1
ATOM 1803 N N . ILE B 1 55 ? -3.213 -7.852 -1.405 1 98.56 55 ILE B N 1
ATOM 1804 C CA . ILE B 1 55 ? -2.227 -8.633 -2.137 1 98.56 55 ILE B CA 1
ATOM 1805 C C . ILE B 1 55 ? -2.826 -9.984 -2.533 1 98.56 55 ILE B C 1
ATOM 1807 O O . ILE B 1 55 ? -3.617 -10.562 -1.784 1 98.56 55 ILE B O 1
ATOM 1811 N N . ILE B 1 56 ? -2.418 -10.445 -3.691 1 98.19 56 ILE B N 1
ATOM 1812 C CA . ILE B 1 56 ? -2.852 -11.719 -4.258 1 98.19 56 ILE B CA 1
ATOM 1813 C C . ILE B 1 56 ? -1.663 -12.672 -4.352 1 98.19 56 ILE B C 1
ATOM 1815 O O . ILE B 1 56 ? -0.652 -12.359 -4.984 1 98.19 56 ILE B O 1
ATOM 1819 N N . GLY B 1 57 ? -1.789 -13.836 -3.695 1 98.25 57 GLY B N 1
ATOM 1820 C CA . GLY B 1 57 ? -0.764 -14.859 -3.811 1 98.25 57 GLY B CA 1
ATOM 1821 C C . GLY B 1 57 ? -0.939 -15.742 -5.027 1 98.25 57 GLY B C 1
ATOM 1822 O O . GLY B 1 57 ? -1.934 -16.469 -5.141 1 98.25 57 GLY B O 1
ATOM 1823 N N . ILE B 1 58 ? 0.058 -15.672 -5.906 1 98.25 58 ILE B N 1
ATOM 1824 C CA . ILE B 1 58 ? 0.029 -16.453 -7.141 1 98.25 58 ILE B CA 1
ATOM 1825 C C . ILE B 1 58 ? 1.134 -17.5 -7.113 1 98.25 58 ILE B C 1
ATOM 1827 O O . ILE B 1 58 ? 2.307 -17.172 -6.918 1 98.25 58 ILE B O 1
ATOM 1831 N N . PRO B 1 59 ? 0.691 -18.828 -7.34 1 98 59 PRO B N 1
ATOM 1832 C CA . PRO B 1 59 ? 1.766 -19.812 -7.5 1 98 59 PRO B CA 1
ATOM 1833 C C . PRO B 1 59 ? 2.789 -19.391 -8.555 1 98 59 PRO B C 1
ATOM 1835 O O . PRO B 1 59 ? 2.422 -18.844 -9.602 1 98 59 PRO B O 1
ATOM 1838 N N . ASP B 1 60 ? 4.078 -19.688 -8.281 1 98.12 60 ASP B N 1
ATOM 1839 C CA . ASP B 1 60 ? 5.164 -19.25 -9.164 1 98.12 60 ASP B CA 1
ATOM 1840 C C . ASP B 1 60 ? 4.93 -19.734 -10.594 1 98.12 60 ASP B C 1
ATOM 1842 O O . ASP B 1 60 ? 5.199 -19 -11.547 1 98.12 60 ASP B O 1
ATOM 1846 N N . HIS B 1 61 ? 4.355 -20.922 -10.789 1 97.44 61 HIS B N 1
ATOM 1847 C CA . HIS B 1 61 ? 4.18 -21.5 -12.109 1 97.44 61 HIS B CA 1
ATOM 1848 C C . HIS B 1 61 ? 3.023 -20.844 -12.859 1 97.44 61 HIS B C 1
ATOM 1850 O O . HIS B 1 61 ? 2.838 -21.078 -14.055 1 97.44 61 HIS B O 1
ATOM 1856 N N . GLN B 1 62 ? 2.223 -20 -12.156 1 97.44 62 GLN B N 1
ATOM 1857 C CA . GLN B 1 62 ? 1.065 -19.344 -12.758 1 97.44 62 GLN B CA 1
ATOM 1858 C C . GLN B 1 62 ? 1.331 -17.859 -12.984 1 97.44 62 GLN B C 1
ATOM 1860 O O . GLN B 1 62 ? 0.423 -17.109 -13.352 1 97.44 62 GLN B O 1
ATOM 1865 N N . PHE B 1 63 ? 2.58 -17.438 -12.75 1 98.44 63 PHE B N 1
ATOM 1866 C CA . PHE B 1 63 ? 2.959 -16.031 -12.859 1 98.44 63 PHE B CA 1
ATOM 1867 C C . PHE B 1 63 ? 4.09 -15.859 -13.867 1 98.44 63 PHE B C 1
ATOM 1869 O O . PHE B 1 63 ? 5.004 -16.688 -13.93 1 98.44 63 PHE B O 1
ATOM 1876 N N . LYS B 1 64 ? 3.998 -14.719 -14.625 1 98.5 64 LYS B N 1
ATOM 1877 C CA . LYS B 1 64 ? 5.078 -14.375 -15.539 1 98.5 64 LYS B CA 1
ATOM 1878 C C . LYS B 1 64 ? 5.215 -12.859 -15.688 1 98.5 64 LYS B C 1
ATOM 1880 O O . LYS B 1 64 ? 4.23 -12.164 -15.93 1 98.5 64 LYS B O 1
ATOM 1885 N N . TRP B 1 65 ? 6.508 -12.375 -15.484 1 98.69 65 TRP B N 1
ATOM 1886 C CA . TRP B 1 65 ? 6.805 -11.031 -15.969 1 98.69 65 TRP B CA 1
ATOM 1887 C C . TRP B 1 65 ? 6.773 -10.977 -17.484 1 98.69 65 TRP B C 1
ATOM 1889 O O . TRP B 1 65 ? 7.301 -11.867 -18.156 1 98.69 65 TRP B O 1
ATOM 1899 N N . THR B 1 66 ? 6.137 -9.961 -18.078 1 98.56 66 THR B N 1
ATOM 1900 C CA . THR B 1 66 ? 5.992 -9.891 -19.516 1 98.56 66 THR B CA 1
ATOM 1901 C C . THR B 1 66 ? 6.719 -8.672 -20.078 1 98.56 66 THR B C 1
ATOM 1903 O O . THR B 1 66 ? 6.625 -8.383 -21.281 1 98.56 66 THR B O 1
ATOM 1906 N N . SER B 1 67 ? 7.406 -7.855 -19.266 1 98.06 67 SER B N 1
ATOM 1907 C CA . SER B 1 67 ? 8.258 -6.738 -19.672 1 98.06 67 SER B CA 1
ATOM 1908 C C . SER B 1 67 ? 9.734 -7.098 -19.547 1 98.06 67 SER B C 1
ATOM 1910 O O . SER B 1 67 ? 10.078 -8.133 -18.984 1 98.06 67 SER B O 1
ATOM 1912 N N . ASP B 1 68 ? 10.516 -6.25 -20.125 1 97.25 68 ASP B N 1
ATOM 1913 C CA . ASP B 1 68 ? 11.961 -6.414 -20.016 1 97.25 68 ASP B CA 1
ATOM 1914 C C . ASP B 1 68 ? 12.422 -6.363 -18.562 1 97.25 68 ASP B C 1
ATOM 1916 O O . ASP B 1 68 ? 11.914 -5.566 -17.766 1 97.25 68 ASP B O 1
ATOM 1920 N N . ILE B 1 69 ? 13.391 -7.207 -18.188 1 96.62 69 ILE B N 1
ATOM 1921 C CA . ILE B 1 69 ? 13.898 -7.336 -16.828 1 96.62 69 ILE B CA 1
ATOM 1922 C C . ILE B 1 69 ? 14.484 -6.004 -16.375 1 96.62 69 ILE B C 1
ATOM 1924 O O . ILE B 1 69 ? 14.508 -5.711 -15.172 1 96.62 69 ILE B O 1
ATOM 1928 N N . SER B 1 70 ? 14.906 -5.148 -17.312 1 98.12 70 SER B N 1
ATOM 1929 C CA . SER B 1 70 ? 15.492 -3.857 -16.969 1 98.12 70 SER B CA 1
ATOM 1930 C C . SER B 1 70 ? 14.461 -2.924 -16.359 1 98.12 70 SER B C 1
ATOM 1932 O O . SER B 1 70 ? 14.812 -1.923 -15.734 1 98.12 70 SER B O 1
ATOM 1934 N N . LEU B 1 71 ? 13.188 -3.205 -16.516 1 98.44 71 LEU B N 1
ATOM 1935 C CA . LEU B 1 71 ? 12.102 -2.373 -16 1 98.44 71 LEU B CA 1
ATOM 1936 C C . LEU B 1 71 ? 11.742 -2.762 -14.578 1 98.44 71 LEU B C 1
ATOM 1938 O O . LEU B 1 71 ? 10.93 -2.096 -13.93 1 98.44 71 LEU B O 1
ATOM 1942 N N . ARG B 1 72 ? 12.445 -3.807 -14.094 1 98.5 72 ARG B N 1
ATOM 1943 C CA . ARG B 1 72 ? 12.141 -4.316 -12.758 1 98.5 72 ARG B CA 1
ATOM 1944 C C . ARG B 1 72 ? 13.234 -3.953 -11.766 1 98.5 72 ARG B C 1
ATOM 1946 O O . ARG B 1 72 ? 14.367 -4.422 -11.883 1 98.5 72 ARG B O 1
ATOM 1953 N N . LYS B 1 73 ? 12.922 -3.086 -10.805 1 98.25 73 LYS B N 1
ATOM 1954 C CA . LYS B 1 73 ? 13.82 -2.783 -9.695 1 98.25 73 LYS B CA 1
ATOM 1955 C C . LYS B 1 73 ? 13.531 -3.686 -8.5 1 98.25 73 LYS B C 1
ATOM 1957 O O . LYS B 1 73 ? 12.398 -3.729 -8.008 1 98.25 73 LYS B O 1
ATOM 1962 N N . THR B 1 74 ? 14.555 -4.41 -8.062 1 98 74 THR B N 1
ATOM 1963 C CA . THR B 1 74 ? 14.445 -5.277 -6.895 1 98 74 THR B CA 1
ATOM 1964 C C . THR B 1 74 ? 14.883 -4.547 -5.629 1 98 74 THR B C 1
ATOM 1966 O O . THR B 1 74 ? 15.953 -3.932 -5.602 1 98 74 THR B O 1
ATOM 1969 N N . THR B 1 75 ? 14.008 -4.48 -4.637 1 97.44 75 THR B N 1
ATOM 1970 C CA . THR B 1 75 ? 14.344 -4 -3.299 1 97.44 75 THR B CA 1
ATOM 1971 C C . THR B 1 75 ? 14.375 -5.152 -2.301 1 97.44 75 THR B C 1
ATOM 1973 O O . THR B 1 75 ? 13.375 -5.855 -2.129 1 97.44 75 THR B O 1
ATOM 1976 N N . VAL B 1 76 ? 15.523 -5.301 -1.614 1 97.31 76 VAL B N 1
ATOM 1977 C CA . VAL B 1 76 ? 15.656 -6.359 -0.62 1 97.31 76 VAL B CA 1
ATOM 1978 C C . VAL B 1 76 ? 15.117 -5.879 0.725 1 97.31 76 VAL B C 1
ATOM 1980 O O . VAL B 1 76 ? 15.648 -4.934 1.313 1 97.31 76 VAL B O 1
ATOM 1983 N N . PHE B 1 77 ? 14.031 -6.5 1.14 1 95.38 77 PHE B N 1
ATOM 1984 C CA . PHE B 1 77 ? 13.461 -6.184 2.447 1 95.38 77 PHE B CA 1
ATOM 1985 C C . PHE B 1 77 ? 14.211 -6.922 3.551 1 95.38 77 PHE B C 1
ATOM 1987 O O . PHE B 1 77 ? 14.602 -6.316 4.551 1 95.38 77 PHE B O 1
ATOM 1994 N N . THR B 1 78 ? 14.32 -8.266 3.453 1 94.62 78 THR B N 1
ATOM 1995 C CA . THR B 1 78 ? 15.141 -9.148 4.277 1 94.62 78 THR B CA 1
ATOM 1996 C C . THR B 1 78 ? 15.906 -10.141 3.408 1 94.62 78 THR B C 1
ATOM 1998 O O . THR B 1 78 ? 15.773 -10.133 2.184 1 94.62 78 THR B O 1
ATOM 2001 N N . GLU B 1 79 ? 16.688 -10.898 3.971 1 95.56 79 GLU B N 1
ATOM 2002 C CA . GLU B 1 79 ? 17.453 -11.898 3.244 1 95.56 79 GLU B CA 1
ATOM 2003 C C . GLU B 1 79 ? 16.547 -12.82 2.436 1 95.56 79 GLU B C 1
ATOM 2005 O O . GLU B 1 79 ? 16.953 -13.344 1.396 1 95.56 79 GLU B O 1
ATOM 2010 N N . ASN B 1 80 ? 15.297 -13.039 2.842 1 96.25 80 ASN B N 1
ATOM 2011 C CA . ASN B 1 80 ? 14.414 -14 2.182 1 96.25 80 ASN B CA 1
ATOM 2012 C C . ASN B 1 80 ? 13.141 -13.336 1.674 1 96.25 80 ASN B C 1
ATOM 2014 O O . ASN B 1 80 ? 12.117 -14.008 1.493 1 96.25 80 ASN B O 1
ATOM 2018 N N . PHE B 1 81 ? 13.195 -12.008 1.558 1 97.56 81 PHE B N 1
ATOM 2019 C CA . PHE B 1 81 ? 11.984 -11.297 1.165 1 97.56 81 PHE B CA 1
ATOM 2020 C C . PHE B 1 81 ? 12.328 -10.055 0.349 1 97.56 81 PHE B C 1
ATOM 2022 O O . PHE B 1 81 ? 13.094 -9.203 0.8 1 97.56 81 PHE B O 1
ATOM 2029 N N . GLU B 1 82 ? 11.805 -10.016 -0.936 1 98.25 82 GLU B N 1
ATOM 2030 C CA . GLU B 1 82 ? 12.117 -8.883 -1.806 1 98.25 82 GLU B CA 1
ATOM 2031 C C . GLU B 1 82 ? 10.844 -8.297 -2.412 1 98.25 82 GLU B C 1
ATOM 2033 O O . GLU B 1 82 ? 9.812 -8.961 -2.479 1 98.25 82 GLU B O 1
ATOM 2038 N N . GLY B 1 83 ? 10.945 -7.035 -2.777 1 98.44 83 GLY B N 1
ATOM 2039 C CA . GLY B 1 83 ? 9.898 -6.32 -3.484 1 98.44 83 GLY B CA 1
ATOM 2040 C C . GLY B 1 83 ? 10.305 -5.902 -4.887 1 98.44 83 GLY B C 1
ATOM 2041 O O . GLY B 1 83 ? 11.484 -5.723 -5.168 1 98.44 83 GLY B O 1
ATOM 2042 N N . TYR B 1 84 ? 9.305 -5.793 -5.746 1 98.81 84 TYR B N 1
ATOM 2043 C CA . TYR B 1 84 ? 9.531 -5.434 -7.141 1 98.81 84 TYR B CA 1
ATOM 2044 C C . TYR B 1 84 ? 8.812 -4.141 -7.5 1 98.81 84 TYR B C 1
ATOM 2046 O O . TYR B 1 84 ? 7.594 -4.035 -7.336 1 98.81 84 TYR B O 1
ATOM 2054 N N . TYR B 1 85 ? 9.594 -3.205 -7.973 1 98.62 85 TYR B N 1
ATOM 2055 C CA . TYR B 1 85 ? 9.125 -1.881 -8.375 1 98.62 85 TYR B CA 1
ATOM 2056 C C . TYR B 1 85 ? 9.469 -1.602 -9.828 1 98.62 85 TYR B C 1
ATOM 2058 O O . TYR B 1 85 ? 10.398 -2.193 -10.383 1 98.62 85 TYR B O 1
ATOM 2066 N N . CYS B 1 86 ? 8.695 -0.739 -10.453 1 98.62 86 CYS B N 1
ATOM 2067 C CA . CYS B 1 86 ? 9.062 -0.269 -11.781 1 98.62 86 CYS B CA 1
ATOM 2068 C C . CYS B 1 86 ? 10.281 0.637 -11.727 1 98.62 86 CYS B C 1
ATOM 2070 O O . CYS B 1 86 ? 10.328 1.573 -10.93 1 98.62 86 CYS B O 1
ATOM 2072 N N . ALA B 1 87 ? 11.211 0.396 -12.586 1 98.19 87 ALA B N 1
ATOM 2073 C CA . ALA B 1 87 ? 12.445 1.175 -12.625 1 98.19 87 ALA B CA 1
ATOM 2074 C C . ALA B 1 87 ? 12.188 2.592 -13.133 1 98.19 87 ALA B C 1
ATOM 2076 O O . ALA B 1 87 ? 12.969 3.506 -12.867 1 98.19 87 ALA B O 1
ATOM 2077 N N . GLU B 1 88 ? 11.055 2.812 -13.844 1 97.5 88 GLU B N 1
ATOM 2078 C CA . GLU B 1 88 ? 10.758 4.105 -14.453 1 97.5 88 GLU B CA 1
ATOM 2079 C C . GLU B 1 88 ? 9.891 4.961 -13.531 1 97.5 88 GLU B C 1
ATOM 2081 O O . GLU B 1 88 ? 10.25 6.094 -13.203 1 97.5 88 GLU B O 1
ATOM 2086 N N . CYS B 1 89 ? 8.828 4.406 -13.039 1 97.31 89 CYS B N 1
ATOM 2087 C CA . CYS B 1 89 ? 7.887 5.238 -12.297 1 97.31 89 CYS B CA 1
ATOM 2088 C C . CYS B 1 89 ? 7.988 4.973 -10.797 1 97.31 89 CYS B C 1
ATOM 2090 O O . CYS B 1 89 ? 7.457 5.734 -9.992 1 97.31 89 CYS B O 1
ATOM 2092 N N . GLY B 1 90 ? 8.602 3.865 -10.414 1 97.69 90 GLY B N 1
ATOM 2093 C CA . GLY B 1 90 ? 8.734 3.549 -9 1 97.69 90 GLY B CA 1
ATOM 2094 C C . GLY B 1 90 ? 7.52 2.85 -8.422 1 97.69 90 GLY B C 1
ATOM 2095 O O . GLY B 1 90 ? 7.438 2.625 -7.215 1 97.69 90 GLY B O 1
ATOM 2096 N N . GLY B 1 91 ? 6.562 2.516 -9.25 1 98 91 GLY B N 1
ATOM 2097 C CA . GLY B 1 91 ? 5.367 1.832 -8.781 1 98 91 GLY B CA 1
ATOM 2098 C C . GLY B 1 91 ? 5.656 0.466 -8.188 1 98 91 GLY B C 1
ATOM 2099 O O . GLY B 1 91 ? 6.5 -0.272 -8.695 1 98 91 GLY B O 1
ATOM 2100 N N . TYR B 1 92 ? 5.07 0.119 -7.047 1 98.62 92 TYR B N 1
ATOM 2101 C CA . TYR B 1 92 ? 5.176 -1.156 -6.348 1 98.62 92 TYR B CA 1
ATOM 2102 C C . TYR B 1 92 ? 4.234 -2.189 -6.953 1 98.62 92 TYR B C 1
ATOM 2104 O O . TYR B 1 92 ? 3.016 -1.99 -6.973 1 98.62 92 TYR B O 1
ATOM 2112 N N . VAL B 1 93 ? 4.754 -3.352 -7.43 1 98.81 93 VAL B N 1
ATOM 2113 C CA . VAL B 1 93 ? 3.939 -4.227 -8.266 1 98.81 93 VAL B CA 1
ATOM 2114 C C . VAL B 1 93 ? 3.783 -5.586 -7.586 1 98.81 93 VAL B C 1
ATOM 2116 O O . VAL B 1 93 ? 2.717 -6.199 -7.652 1 98.81 93 VAL B O 1
ATOM 2119 N N . ALA B 1 94 ? 4.879 -6.047 -6.926 1 98.88 94 ALA B N 1
ATOM 2120 C CA . ALA B 1 94 ? 4.855 -7.398 -6.371 1 98.88 94 ALA B CA 1
ATOM 2121 C C . ALA B 1 94 ? 5.934 -7.57 -5.305 1 98.88 94 ALA B C 1
ATOM 2123 O O . ALA B 1 94 ? 6.809 -6.715 -5.152 1 98.88 94 ALA B O 1
ATOM 2124 N N . GLN B 1 95 ? 5.793 -8.617 -4.598 1 98.69 95 GLN B N 1
ATOM 2125 C CA . GLN B 1 95 ? 6.793 -9.031 -3.619 1 98.69 95 GLN B CA 1
ATOM 2126 C C . GLN B 1 95 ? 6.934 -10.555 -3.588 1 98.69 95 GLN B C 1
ATOM 2128 O O . GLN B 1 95 ? 6.004 -11.273 -3.961 1 98.69 95 GLN B O 1
ATOM 2133 N N . LYS B 1 96 ? 8.117 -11.016 -3.131 1 98.5 96 LYS B N 1
ATOM 2134 C CA 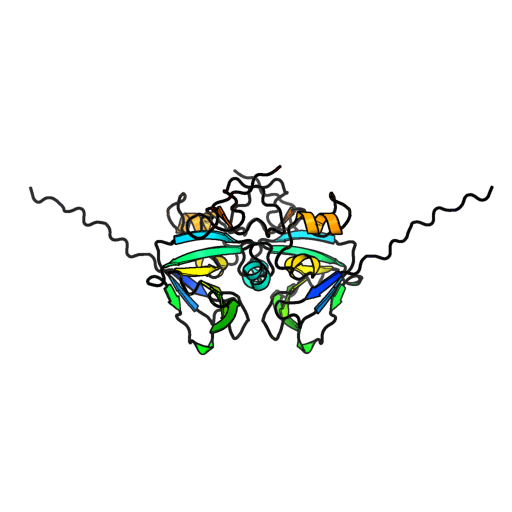. LYS B 1 96 ? 8.461 -12.43 -3.252 1 98.5 96 LYS B CA 1
ATOM 2135 C C . LYS B 1 96 ? 9.164 -12.93 -1.996 1 98.5 96 LYS B C 1
ATOM 2137 O O . LYS B 1 96 ? 10.336 -12.617 -1.768 1 98.5 96 LYS B O 1
ATOM 2142 N N . PRO B 1 97 ? 8.398 -13.711 -1.113 1 97.06 97 PRO B N 1
ATOM 2143 C CA . PRO B 1 97 ? 9.156 -14.562 -0.194 1 97.06 97 PRO B CA 1
ATOM 2144 C C . PRO B 1 97 ? 9.969 -15.633 -0.917 1 97.06 97 PRO B C 1
ATOM 2146 O O . PRO B 1 97 ? 9.398 -16.547 -1.526 1 97.06 97 PRO B O 1
ATOM 2149 N N . LEU B 1 98 ? 11.266 -15.641 -0.765 1 96.56 98 LEU B N 1
ATOM 2150 C CA . LEU B 1 98 ? 12.156 -16.391 -1.644 1 96.56 98 LEU B CA 1
ATOM 2151 C C . LEU B 1 98 ? 12.055 -17.891 -1.37 1 96.56 98 LEU B C 1
ATOM 2153 O O . LEU B 1 98 ? 12.367 -18.703 -2.242 1 96.56 98 LEU B O 1
ATOM 2157 N N . LYS B 1 99 ? 11.641 -18.281 -0.29 1 95.5 99 LYS B N 1
ATOM 2158 C CA . LYS B 1 99 ? 11.555 -19.688 0.057 1 95.5 99 LYS B CA 1
ATOM 2159 C C . LYS B 1 99 ? 10.133 -20.219 -0.108 1 95.5 99 LYS B C 1
ATOM 2161 O O . LYS B 1 99 ? 9.859 -21.391 0.179 1 95.5 99 LYS B O 1
ATOM 2166 N N . ALA B 1 100 ? 9.188 -19.406 -0.459 1 95.56 100 ALA B N 1
ATOM 2167 C CA . ALA B 1 100 ? 7.805 -19.812 -0.689 1 95.56 100 ALA B CA 1
ATOM 2168 C C . ALA B 1 100 ? 7.543 -20.062 -2.174 1 95.56 100 ALA B C 1
ATOM 2170 O O . ALA B 1 100 ? 8.188 -19.453 -3.029 1 95.56 100 ALA B O 1
ATOM 2171 N N . PRO B 1 101 ? 6.629 -20.906 -2.529 1 97.06 101 PRO B N 1
ATOM 2172 C CA . PRO B 1 101 ? 6.332 -21.234 -3.926 1 97.06 101 PRO B CA 1
ATOM 2173 C C . PRO B 1 101 ? 5.328 -20.281 -4.559 1 97.06 101 PRO B C 1
ATOM 2175 O O . PRO B 1 101 ? 4.43 -20.719 -5.285 1 97.06 101 PRO B O 1
ATOM 2178 N N . PHE B 1 102 ? 5.379 -18.984 -4.117 1 97.94 102 PHE B N 1
ATOM 2179 C CA . PHE B 1 102 ? 4.445 -18.031 -4.691 1 97.94 102 PHE B CA 1
ATOM 2180 C C . PHE B 1 102 ? 5.059 -16.625 -4.73 1 97.94 102 PHE B C 1
ATOM 2182 O O . PHE B 1 102 ? 6.062 -16.375 -4.066 1 97.94 102 PHE B O 1
ATOM 2189 N N . ILE B 1 103 ? 4.488 -15.812 -5.582 1 98.56 103 ILE B N 1
ATOM 2190 C CA . ILE B 1 103 ? 4.707 -14.375 -5.625 1 98.56 103 ILE B CA 1
ATOM 2191 C C . ILE B 1 103 ? 3.432 -13.648 -5.215 1 98.56 103 ILE B C 1
ATOM 2193 O O . ILE B 1 103 ? 2.326 -14.078 -5.551 1 98.56 103 ILE B O 1
ATOM 2197 N N . SER B 1 104 ? 3.543 -12.641 -4.457 1 98.5 104 SER B N 1
ATOM 2198 C CA . SER B 1 104 ? 2.41 -11.797 -4.086 1 98.5 104 SER B CA 1
ATOM 2199 C C . SER B 1 104 ? 2.355 -10.531 -4.945 1 98.5 104 SER B C 1
ATOM 2201 O O . SER B 1 104 ? 3.307 -9.75 -4.969 1 98.5 104 SER B O 1
ATOM 2203 N N . THR B 1 105 ? 1.279 -10.32 -5.656 1 98.75 105 THR B N 1
ATOM 2204 C CA . THR B 1 105 ? 1.069 -9.141 -6.492 1 98.75 105 THR B CA 1
ATOM 2205 C C . THR B 1 105 ? 0.09 -8.18 -5.832 1 98.75 105 THR B C 1
ATOM 2207 O O . THR B 1 105 ? -0.775 -8.594 -5.059 1 98.75 105 THR B O 1
ATOM 2210 N N . LEU B 1 106 ? 0.297 -6.934 -6.082 1 98.62 106 LEU B N 1
ATOM 2211 C CA . LEU B 1 106 ? -0.681 -5.957 -5.621 1 98.62 106 LEU B CA 1
ATOM 2212 C C . LEU B 1 106 ? -1.93 -5.98 -6.496 1 98.62 106 LEU B C 1
ATOM 2214 O O . LEU B 1 106 ? -1.84 -5.836 -7.719 1 98.62 106 LEU B O 1
ATOM 2218 N N . ALA B 1 107 ? -3.107 -6.109 -5.898 1 97 107 ALA B N 1
ATOM 2219 C CA . ALA B 1 107 ? -4.371 -6.297 -6.605 1 97 107 ALA B CA 1
ATOM 2220 C C . ALA B 1 107 ? -4.645 -5.133 -7.555 1 97 107 ALA B C 1
ATOM 2222 O O . ALA B 1 107 ? -5.105 -5.336 -8.68 1 97 107 ALA B O 1
ATOM 2223 N N . CYS B 1 108 ? -4.285 -3.91 -7.199 1 96.69 108 CYS B N 1
ATOM 2224 C CA . CYS B 1 108 ? -4.633 -2.713 -7.957 1 96.69 108 CYS B CA 1
ATOM 2225 C C . CYS B 1 108 ? -3.678 -2.51 -9.125 1 96.69 108 CYS B C 1
ATOM 2227 O O . CYS B 1 108 ? -3.77 -1.512 -9.844 1 96.69 108 CYS B O 1
ATOM 2229 N N . CYS B 1 109 ? -2.803 -3.482 -9.359 1 97.88 109 CYS B N 1
ATOM 2230 C CA . CYS B 1 109 ? -1.959 -3.48 -10.555 1 97.88 109 CYS B CA 1
ATOM 2231 C C . CYS B 1 109 ? -2.607 -4.273 -11.68 1 97.88 109 CYS B C 1
ATOM 2233 O O . CYS B 1 109 ? -2.176 -4.188 -12.836 1 97.88 109 CYS B O 1
ATOM 2235 N N . TYR B 1 110 ? -3.656 -5.035 -11.375 1 96.19 110 TYR B N 1
ATOM 2236 C CA . TYR B 1 110 ? -4.363 -5.797 -12.398 1 96.19 110 TYR B CA 1
ATOM 2237 C C . TYR B 1 110 ? -5.227 -4.887 -13.258 1 96.19 110 TYR B C 1
ATOM 2239 O O . TYR B 1 110 ? -5.852 -3.951 -12.75 1 96.19 110 TYR B O 1
ATOM 2247 N N . ASP B 1 111 ? -5.352 -5.207 -14.492 1 94.12 111 ASP B N 1
ATOM 2248 C CA . ASP B 1 111 ? -6.098 -4.383 -15.438 1 94.12 111 ASP B CA 1
ATOM 2249 C C . ASP B 1 111 ? -7.57 -4.285 -15.039 1 94.12 111 ASP B C 1
ATOM 2251 O O . ASP B 1 111 ? -8.211 -3.256 -15.266 1 94.12 111 ASP B O 1
ATOM 2255 N N . GLU B 1 112 ? -8.109 -5.344 -14.43 1 90.06 112 GLU B N 1
ATOM 2256 C CA . GLU B 1 112 ? -9.5 -5.363 -13.977 1 90.06 112 GLU B CA 1
ATOM 2257 C C . GLU B 1 112 ? -9.734 -4.305 -12.898 1 90.06 112 GLU B C 1
ATOM 2259 O O . GLU B 1 112 ? -10.867 -3.838 -12.727 1 90.06 112 GLU B O 1
ATOM 2264 N N . MET B 1 113 ? -8.602 -3.857 -12.234 1 91.25 113 MET B N 1
ATOM 2265 C CA . MET B 1 113 ? -8.742 -2.98 -11.07 1 91.25 113 MET B CA 1
ATOM 2266 C C . MET B 1 113 ? -8.25 -1.572 -11.398 1 91.25 113 MET B C 1
ATOM 2268 O O . MET B 1 113 ? -8.453 -0.646 -10.609 1 91.25 113 MET B O 1
ATOM 2272 N N . LYS B 1 114 ? -7.691 -1.304 -12.523 1 89.75 114 LYS B N 1
ATOM 2273 C CA . LYS B 1 114 ? -6.996 -0.055 -12.82 1 89.75 114 LYS B CA 1
ATOM 2274 C C . LYS B 1 114 ? -7.914 0.925 -13.547 1 89.75 114 LYS B C 1
ATOM 2276 O O . LYS B 1 114 ? -7.559 2.09 -13.734 1 89.75 114 LYS B O 1
ATOM 2281 N N . GLN B 1 115 ? -9.047 0.519 -13.938 1 85.06 115 GLN B N 1
ATOM 2282 C CA . GLN B 1 115 ? -9.93 1.427 -14.664 1 85.06 115 GLN B CA 1
ATOM 2283 C C . GLN B 1 115 ? -10.406 2.566 -13.766 1 85.06 115 GLN B C 1
ATOM 2285 O O . GLN B 1 115 ? -10.625 2.371 -12.57 1 85.06 115 GLN B O 1
ATOM 2290 N N . ALA B 1 116 ? -10.578 3.789 -14.336 1 81.06 116 ALA B N 1
ATOM 2291 C CA . ALA B 1 116 ? -10.992 4.98 -13.602 1 81.06 116 ALA B CA 1
ATOM 2292 C C . ALA B 1 116 ? -12.328 4.762 -12.906 1 81.06 116 ALA B C 1
ATOM 2294 O O . ALA B 1 116 ? -12.508 5.141 -11.742 1 81.06 116 ALA B O 1
ATOM 2295 N N . PHE B 1 117 ? -13.211 4.258 -13.68 1 81.88 117 PHE B N 1
ATOM 2296 C CA . PHE B 1 117 ? -14.516 3.904 -13.125 1 81.88 117 PHE B CA 1
ATOM 2297 C C . PHE B 1 117 ? -14.703 2.391 -13.102 1 81.88 117 PHE B C 1
ATOM 2299 O O . PHE B 1 117 ? -14.938 1.773 -14.141 1 81.88 117 PHE B O 1
ATOM 2306 N N . CYS B 1 118 ? -14.461 1.891 -11.891 1 77.81 118 CYS B N 1
ATOM 2307 C CA . CYS B 1 118 ? -14.516 0.441 -11.734 1 77.81 118 CYS B CA 1
ATOM 2308 C C . CYS B 1 118 ? -15.156 0.063 -10.406 1 77.81 118 CYS B C 1
ATOM 2310 O O . CYS B 1 118 ? -14.484 -0.458 -9.516 1 77.81 118 CYS B O 1
ATOM 2312 N N . PRO B 1 119 ? -16.453 0.249 -10.516 1 81.75 119 PRO B N 1
ATOM 2313 C CA . PRO B 1 119 ? -17.125 -0.121 -9.266 1 81.75 119 PRO B CA 1
ATOM 2314 C C . PRO B 1 119 ? -17.062 -1.62 -8.984 1 81.75 119 PRO B C 1
ATOM 2316 O O . PRO B 1 119 ? -17.047 -2.428 -9.914 1 81.75 119 PRO B O 1
ATOM 2319 N N . LEU B 1 120 ? -16.938 -1.893 -7.758 1 84.5 120 LEU B N 1
ATOM 2320 C CA . LEU B 1 120 ? -16.812 -3.264 -7.273 1 84.5 120 LEU B CA 1
ATOM 2321 C C . LEU B 1 120 ? -17.859 -4.164 -7.941 1 84.5 120 LEU B C 1
ATOM 2323 O O . LEU B 1 120 ? -17.547 -5.301 -8.305 1 84.5 120 LEU B O 1
ATOM 2327 N N . LYS B 1 121 ? -19.031 -3.654 -8.117 1 83.94 121 LYS B N 1
ATOM 2328 C CA . LYS B 1 121 ? -20.094 -4.441 -8.734 1 83.94 121 LYS B CA 1
ATOM 2329 C C . LYS B 1 121 ? -19.688 -4.906 -10.133 1 83.94 121 LYS B C 1
ATOM 2331 O O . LYS B 1 121 ? -19.984 -6.035 -10.523 1 83.94 121 LYS B O 1
ATOM 2336 N N . ASP B 1 122 ? -19.031 -4.004 -10.859 1 83.94 122 ASP B N 1
ATOM 2337 C CA . ASP B 1 122 ? -18.594 -4.32 -12.219 1 83.94 122 ASP B CA 1
ATOM 2338 C C . ASP B 1 122 ? -17.484 -5.367 -12.203 1 83.94 122 ASP B C 1
ATOM 2340 O O . ASP B 1 122 ? -17.469 -6.266 -13.047 1 83.94 122 ASP B O 1
ATOM 2344 N N . VAL B 1 123 ? -16.594 -5.246 -11.281 1 83 123 VAL B N 1
ATOM 2345 C CA . VAL B 1 123 ? -15.5 -6.199 -11.156 1 83 123 VAL B CA 1
ATOM 2346 C C . VAL B 1 123 ? -16.062 -7.59 -10.852 1 83 123 VAL B C 1
ATOM 2348 O O . VAL B 1 123 ? -15.648 -8.578 -11.461 1 83 123 VAL B O 1
ATOM 2351 N N . ILE B 1 124 ? -17.031 -7.707 -9.969 1 85.25 124 ILE B N 1
ATOM 2352 C CA . ILE B 1 124 ? -17.625 -8.969 -9.539 1 85.25 124 ILE B CA 1
ATOM 2353 C C . ILE B 1 124 ? -18.422 -9.578 -10.695 1 85.25 124 ILE B C 1
ATOM 2355 O O . ILE B 1 124 ? -18.328 -10.789 -10.945 1 85.25 124 ILE B O 1
ATOM 2359 N N . GLU B 1 125 ? -19.141 -8.75 -11.359 1 83 125 GLU B N 1
ATOM 2360 C CA . GLU B 1 125 ? -19.953 -9.219 -12.477 1 83 125 GLU B CA 1
ATOM 2361 C C . GLU B 1 125 ? -19.078 -9.797 -13.586 1 83 125 GLU B C 1
ATOM 2363 O O . GLU B 1 125 ? -19.406 -10.828 -14.172 1 83 125 GLU B O 1
ATOM 2368 N N . LYS B 1 126 ? -18.031 -9.094 -13.859 1 79.88 126 LYS B N 1
ATOM 2369 C CA . LYS B 1 126 ? -17.125 -9.547 -14.906 1 79.88 126 LYS B CA 1
ATOM 2370 C C . LYS B 1 126 ? -16.531 -10.906 -14.57 1 79.88 126 LYS B C 1
ATOM 2372 O O . LYS B 1 126 ? -16.203 -11.688 -15.469 1 79.88 126 LYS B O 1
ATOM 2377 N N . GLU B 1 127 ? -16.422 -11.273 -13.359 1 81.69 127 GLU B N 1
ATOM 2378 C CA . GLU B 1 127 ? -15.828 -12.539 -12.922 1 81.69 127 GLU B CA 1
ATOM 2379 C C . GLU B 1 127 ? -16.859 -13.664 -12.914 1 81.69 127 GLU B C 1
ATOM 2381 O O . GLU B 1 127 ? -16.5 -14.836 -12.891 1 81.69 127 GLU B O 1
ATOM 2386 N N . GLY B 1 128 ? -18.109 -13.32 -13.055 1 74.31 128 GLY B N 1
ATOM 2387 C CA . GLY B 1 128 ? -19.172 -14.297 -13.211 1 74.31 128 GLY B CA 1
ATOM 2388 C C . GLY B 1 128 ? -19.531 -14.992 -11.914 1 74.31 128 GLY B C 1
ATOM 2389 O O . GLY B 1 128 ? -20.469 -15.797 -11.867 1 74.31 128 GLY B O 1
ATOM 2390 N N . ASN B 1 129 ? -18.734 -14.938 -10.977 1 67.94 129 ASN B N 1
ATOM 2391 C CA . ASN B 1 129 ? -19.047 -15.516 -9.672 1 67.94 129 ASN B CA 1
ATOM 2392 C C . ASN B 1 129 ? -18.906 -14.477 -8.555 1 67.94 129 ASN B C 1
ATOM 2394 O O . ASN B 1 129 ? -17.828 -13.938 -8.328 1 67.94 129 ASN B O 1
ATOM 2398 N N . THR B 1 130 ? -19.938 -14.367 -7.863 1 66.31 130 THR B N 1
ATOM 2399 C CA . THR B 1 130 ? -20.016 -13.32 -6.852 1 66.31 130 THR B CA 1
ATOM 2400 C C . THR B 1 130 ? -19.344 -13.773 -5.559 1 66.31 130 THR B C 1
ATOM 2402 O O . THR B 1 130 ? -18.781 -12.945 -4.824 1 66.31 130 THR B O 1
ATOM 2405 N N . ASP B 1 131 ? -19.359 -14.961 -5.387 1 67.5 131 ASP B N 1
ATOM 2406 C CA . ASP B 1 131 ? -18.984 -15.43 -4.059 1 67.5 131 ASP B CA 1
ATOM 2407 C C . ASP B 1 131 ? -17.469 -15.648 -3.957 1 67.5 131 ASP B C 1
ATOM 2409 O O . ASP B 1 131 ? -16.906 -15.555 -2.871 1 67.5 131 ASP B O 1
ATOM 2413 N N . GLU B 1 132 ? -16.969 -15.93 -5.094 1 75.19 132 GLU B N 1
ATOM 2414 C CA . GLU B 1 132 ? -15.547 -16.281 -5.066 1 75.19 132 GLU B CA 1
ATOM 2415 C C . GLU B 1 132 ? -14.789 -15.617 -6.211 1 75.19 132 GLU B C 1
ATOM 2417 O O . GLU B 1 132 ? -14.008 -16.266 -6.906 1 75.19 132 GLU B O 1
ATOM 2422 N N . TYR B 1 133 ? -15.055 -14.344 -6.199 1 83.25 133 TYR B N 1
ATOM 2423 C CA . TYR B 1 133 ? -14.328 -13.664 -7.262 1 83.25 133 TYR B CA 1
ATOM 2424 C C . TYR B 1 133 ? -12.852 -13.523 -6.914 1 83.25 133 TYR B C 1
ATOM 2426 O O . TYR B 1 133 ? -12.469 -13.648 -5.746 1 83.25 133 TYR B O 1
ATOM 2434 N N . PHE B 1 134 ? -11.984 -13.414 -7.84 1 91.69 134 PHE B N 1
ATOM 2435 C CA . PHE B 1 134 ? -10.531 -13.539 -7.781 1 91.69 134 PHE B CA 1
ATOM 2436 C C . PHE B 1 134 ? -9.945 -12.57 -6.754 1 91.69 134 PHE B C 1
ATOM 2438 O O . PHE B 1 134 ? -9.023 -12.93 -6.016 1 91.69 134 PHE B O 1
ATOM 2445 N N . PHE B 1 135 ? -10.516 -11.352 -6.613 1 93.56 135 PHE B N 1
ATOM 2446 C CA . PHE B 1 135 ? -9.922 -10.289 -5.809 1 93.56 135 PHE B CA 1
ATOM 2447 C C . PHE B 1 135 ? -10.609 -10.188 -4.449 1 93.56 135 PHE B C 1
ATOM 2449 O O . PHE B 1 135 ? -10.367 -9.25 -3.693 1 93.56 135 PHE B O 1
ATOM 2456 N N . LYS B 1 136 ? -11.508 -11.133 -4.086 1 92.12 136 LYS B N 1
ATOM 2457 C CA . LYS B 1 136 ? -12.234 -11.07 -2.82 1 92.12 136 LYS B CA 1
ATOM 2458 C C . LYS B 1 136 ? -11.281 -11.164 -1.635 1 92.12 136 LYS B C 1
ATOM 2460 O O . LYS B 1 136 ? -10.57 -12.156 -1.48 1 92.12 136 LYS B O 1
ATOM 2465 N N . PRO B 1 137 ? -11.242 -10.094 -0.806 1 94.56 137 PRO B N 1
ATOM 2466 C CA . PRO B 1 137 ? -10.406 -10.203 0.391 1 94.56 137 PRO B CA 1
ATOM 2467 C C . PRO B 1 137 ? -10.867 -11.32 1.329 1 94.56 137 PRO B C 1
ATOM 2469 O O . PRO B 1 137 ? -12.07 -11.531 1.51 1 94.56 137 PRO B O 1
ATOM 2472 N N . GLU B 1 138 ? -9.914 -11.992 1.999 1 95.31 138 GLU B N 1
ATOM 2473 C CA . GLU B 1 138 ? -10.25 -13.156 2.816 1 95.31 138 GLU B CA 1
ATOM 2474 C C . GLU B 1 138 ? -9.883 -12.922 4.281 1 95.31 138 GLU B C 1
ATOM 2476 O O . GLU B 1 138 ? -10.508 -13.5 5.176 1 95.31 138 GLU B O 1
ATOM 2481 N N . ARG B 1 139 ? -8.883 -12.141 4.516 1 96.94 139 ARG B N 1
ATOM 2482 C CA . ARG B 1 139 ? -8.367 -11.914 5.863 1 96.94 139 ARG B CA 1
ATOM 2483 C C . ARG B 1 139 ? -7.449 -10.703 5.898 1 96.94 139 ARG B C 1
ATOM 2485 O O . ARG B 1 139 ? -7.02 -10.211 4.855 1 96.94 139 ARG B O 1
ATOM 2492 N N . HIS B 1 140 ? -7.246 -10.172 7.105 1 96.44 140 HIS B N 1
ATOM 2493 C CA . HIS B 1 140 ? -6.16 -9.25 7.414 1 96.44 140 HIS B CA 1
ATOM 2494 C C . HIS B 1 140 ? -4.953 -9.984 7.98 1 96.44 140 HIS B C 1
ATOM 2496 O O . HIS B 1 140 ? -5.102 -10.852 8.844 1 96.44 140 HIS B O 1
ATOM 2502 N N . ILE B 1 141 ? -3.799 -9.648 7.465 1 97.75 141 ILE B N 1
ATOM 2503 C CA . ILE B 1 141 ? -2.568 -10.219 8 1 97.75 141 ILE B CA 1
ATOM 2504 C C . ILE B 1 141 ? -1.643 -9.094 8.477 1 97.75 141 ILE B C 1
ATOM 2506 O O . ILE B 1 141 ? -1.782 -7.945 8.047 1 97.75 141 ILE B O 1
ATOM 2510 N N . ASN B 1 142 ? -0.709 -9.477 9.398 1 96.56 142 ASN B N 1
ATOM 2511 C CA . ASN B 1 142 ? 0.196 -8.516 10.016 1 96.56 142 ASN B CA 1
ATOM 2512 C C . ASN B 1 142 ? -0.569 -7.387 10.703 1 96.56 142 ASN B C 1
ATOM 2514 O O . ASN B 1 142 ? -0.14 -6.23 10.672 1 96.56 142 ASN B O 1
ATOM 2518 N N . TYR B 1 143 ? -1.689 -7.711 11.273 1 95.62 143 TYR B N 1
ATOM 2519 C CA . TYR B 1 143 ? -2.6 -6.723 11.836 1 95.62 143 TYR B CA 1
ATOM 2520 C C . TYR B 1 143 ? -2.004 -6.086 13.094 1 95.62 143 TYR B C 1
ATOM 2522 O O . TYR B 1 143 ? -2.434 -5.012 13.516 1 95.62 143 TYR B O 1
ATOM 2530 N N . GLU B 1 144 ? -1.024 -6.75 13.711 1 93.75 144 GLU B N 1
ATOM 2531 C CA . GLU B 1 144 ? -0.347 -6.172 14.875 1 93.75 144 GLU B CA 1
ATOM 2532 C C . GLU B 1 144 ? 0.332 -4.855 14.516 1 93.75 144 GLU B C 1
ATOM 2534 O O . GLU B 1 144 ? 0.621 -4.043 15.398 1 93.75 144 GLU B O 1
ATOM 2539 N N . ASN B 1 145 ? 0.536 -4.641 13.172 1 92.75 145 ASN B N 1
ATOM 2540 C CA . ASN B 1 145 ? 1.221 -3.445 12.688 1 92.75 145 ASN B CA 1
ATOM 2541 C C . ASN B 1 145 ? 0.237 -2.43 12.117 1 92.75 145 ASN B C 1
ATOM 2543 O O . ASN B 1 145 ? 0.646 -1.433 11.516 1 92.75 145 ASN B O 1
ATOM 2547 N N . ARG B 1 146 ? -1.077 -2.604 12.367 1 92.06 146 ARG B N 1
ATOM 2548 C CA . ARG B 1 146 ? -2.076 -1.742 11.734 1 92.06 146 ARG B CA 1
ATOM 2549 C C . ARG B 1 146 ? -1.944 -0.305 12.227 1 92.06 146 ARG B C 1
ATOM 2551 O O . ARG B 1 146 ? -1.693 -0.068 13.414 1 92.06 146 ARG B O 1
ATOM 2558 N N . VAL B 1 147 ? -2.178 0.625 11.328 1 89.44 147 VAL B N 1
ATOM 2559 C CA . VAL B 1 147 ? -2.125 2.041 11.672 1 89.44 147 VAL B CA 1
ATOM 2560 C C . VAL B 1 147 ? -3.529 2.641 11.617 1 89.44 147 VAL B C 1
ATOM 2562 O O . VAL B 1 147 ? -3.727 3.807 11.969 1 89.44 147 VAL B O 1
ATOM 2565 N N . CYS B 1 148 ? -4.41 1.873 11.18 1 86.81 148 CYS B N 1
ATOM 2566 C CA . CYS B 1 148 ? -5.832 2.201 11.195 1 86.81 148 CYS B CA 1
ATOM 2567 C C . CYS B 1 148 ? -6.668 0.993 11.594 1 86.81 148 CYS B C 1
ATOM 2569 O O . CYS B 1 148 ? -6.387 -0.131 11.18 1 86.81 148 CYS B O 1
ATOM 2571 N N . GLU B 1 149 ? -7.656 1.249 12.375 1 85.69 149 GLU B N 1
ATOM 2572 C CA . GLU B 1 149 ? -8.594 0.184 12.719 1 85.69 149 GLU B CA 1
ATOM 2573 C C . GLU B 1 149 ? -9.523 -0.133 11.547 1 85.69 149 GLU B C 1
ATOM 2575 O O . GLU B 1 149 ? -10 0.775 10.859 1 85.69 149 GLU B O 1
ATOM 2580 N N . VAL B 1 150 ? -9.672 -1.416 11.32 1 84.62 150 VAL B N 1
ATOM 2581 C CA . VAL B 1 150 ? -10.617 -1.837 10.289 1 84.62 150 VAL B CA 1
ATOM 2582 C C . VAL B 1 150 ? -11.773 -2.604 10.93 1 84.62 150 VAL B C 1
ATOM 2584 O O . VAL B 1 150 ? -11.57 -3.678 11.5 1 84.62 150 VAL B O 1
ATOM 2587 N N . ASN B 1 151 ? -12.984 -2.031 10.82 1 83.19 151 ASN B N 1
ATOM 2588 C CA . ASN B 1 151 ? -14.148 -2.654 11.438 1 83.19 151 ASN B CA 1
ATOM 2589 C C . ASN B 1 151 ? -14.945 -3.469 10.422 1 83.19 151 ASN B C 1
ATOM 2591 O O . ASN B 1 151 ? -16.031 -3.055 10 1 83.19 151 ASN B O 1
ATOM 2595 N N . ASP B 1 152 ? -14.43 -4.664 10.062 1 84.19 152 ASP B N 1
ATOM 2596 C CA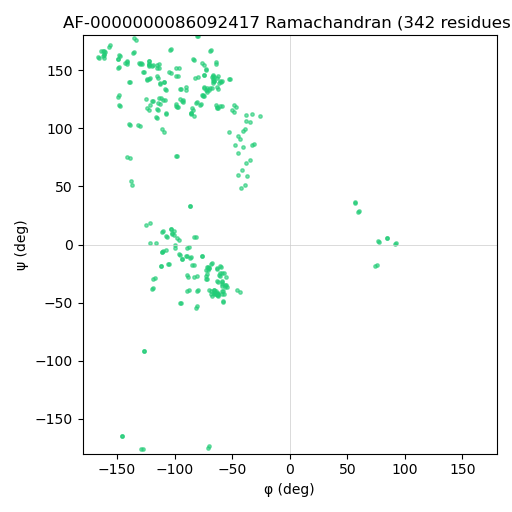 . ASP B 1 152 ? -15.133 -5.605 9.195 1 84.19 152 ASP B CA 1
ATOM 2597 C C . ASP B 1 152 ? -15.211 -6.992 9.836 1 84.19 152 ASP B C 1
ATOM 2599 O O . ASP B 1 152 ? -14.883 -7.16 11.008 1 84.19 152 ASP B O 1
ATOM 2603 N N . ASP B 1 153 ? -15.773 -7.961 9.07 1 87.75 153 ASP B N 1
ATOM 2604 C CA . ASP B 1 153 ? -16.031 -9.281 9.648 1 87.75 153 ASP B CA 1
ATOM 2605 C C . ASP B 1 153 ? -14.953 -10.281 9.234 1 87.75 153 ASP B C 1
ATOM 2607 O O . ASP B 1 153 ? -15.086 -11.477 9.484 1 87.75 153 ASP B O 1
ATOM 2611 N N . LEU B 1 154 ? -13.844 -9.828 8.648 1 93.12 154 LEU B N 1
ATOM 2612 C CA . LEU B 1 154 ? -12.773 -10.734 8.234 1 93.12 154 LEU B CA 1
ATOM 2613 C C . LEU B 1 154 ? -11.875 -11.078 9.414 1 93.12 154 LEU B C 1
ATOM 2615 O O . LEU B 1 154 ? -11.633 -10.242 10.289 1 93.12 154 LEU B O 1
ATOM 2619 N N . PRO B 1 155 ? -11.414 -12.328 9.43 1 96 155 PRO B N 1
ATOM 2620 C CA . PRO B 1 155 ? -10.422 -12.648 10.461 1 96 155 PRO B CA 1
ATOM 2621 C C . PRO B 1 155 ? -9.172 -11.781 10.359 1 96 155 PRO B C 1
ATOM 2623 O O . PRO B 1 155 ? -8.727 -11.453 9.258 1 96 155 PRO B O 1
ATOM 2626 N N . LYS B 1 156 ? -8.656 -11.383 11.492 1 96.31 156 LYS B N 1
ATOM 2627 C CA . LYS B 1 156 ? -7.457 -10.547 11.594 1 96.31 156 LYS B CA 1
ATOM 2628 C C . LYS B 1 156 ? -6.328 -11.297 12.305 1 96.31 156 LYS B C 1
ATOM 2630 O O . LYS B 1 156 ? -6.352 -11.445 13.523 1 96.31 156 LYS B O 1
ATOM 2635 N N . PHE B 1 157 ? -5.344 -11.625 11.492 1 97.88 157 PHE B N 1
ATOM 2636 C CA . PHE B 1 157 ? -4.203 -12.336 12.047 1 97.88 157 PHE B CA 1
ATOM 2637 C C . PHE B 1 157 ? -3.133 -11.352 12.523 1 97.88 157 PHE B C 1
ATOM 2639 O O . PHE B 1 157 ? -2.801 -10.398 11.812 1 97.88 157 PHE B O 1
ATOM 2646 N N . MET B 1 158 ? -2.6 -11.633 13.711 1 95.62 158 MET B N 1
ATOM 2647 C CA . MET B 1 158 ? -1.55 -10.773 14.242 1 95.62 158 MET B CA 1
ATOM 2648 C C . MET B 1 158 ? -0.351 -10.727 13.305 1 95.62 158 MET B C 1
ATOM 2650 O O . MET B 1 158 ? 0.207 -9.656 13.055 1 95.62 158 MET B O 1
ATOM 2654 N N . ASP B 1 159 ? 0.012 -11.852 12.789 1 95.31 159 ASP B N 1
ATOM 2655 C CA . ASP B 1 159 ? 1.032 -11.953 11.75 1 95.31 159 ASP B CA 1
ATOM 2656 C C . ASP B 1 159 ? 0.512 -12.727 10.539 1 95.31 159 ASP B C 1
ATOM 2658 O O . ASP B 1 159 ? -0.222 -12.18 9.711 1 95.31 159 ASP B O 1
ATOM 2662 N N . PHE B 1 160 ? 0.712 -14.125 10.469 1 96.31 160 PHE B N 1
ATOM 2663 C CA . PHE B 1 160 ? 0.238 -14.969 9.375 1 96.31 160 PHE B CA 1
ATOM 2664 C C . PHE B 1 160 ? -0.513 -16.172 9.914 1 96.31 160 PHE B C 1
ATOM 2666 O O . PHE B 1 160 ? -0.315 -16.578 11.062 1 96.31 160 PHE B O 1
ATOM 2673 N N . PRO B 1 161 ? -1.41 -16.734 9.078 1 95.94 161 PRO B N 1
ATOM 2674 C CA . PRO B 1 161 ? -1.97 -18.031 9.461 1 95.94 161 PRO B CA 1
ATOM 2675 C C . PRO B 1 161 ? -0.915 -19.141 9.523 1 95.94 161 PRO B C 1
ATOM 2677 O O . PRO B 1 161 ? 0.163 -19 8.938 1 95.94 161 PRO B O 1
ATOM 2680 N N . GLN B 1 162 ? -1.217 -20.188 10.336 1 93.06 162 GLN B N 1
ATOM 2681 C CA . GLN B 1 162 ? -0.408 -21.391 10.266 1 93.06 162 GLN B CA 1
ATOM 2682 C C . GLN B 1 162 ? -0.557 -22.078 8.914 1 93.06 162 GLN B C 1
ATOM 2684 O O . GLN B 1 162 ? -1.626 -22.047 8.305 1 93.06 162 GLN B O 1
ATOM 2689 N N . PRO B 1 163 ? 0.604 -22.641 8.352 1 90.31 163 PRO B N 1
ATOM 2690 C CA . PRO B 1 163 ? 1.891 -22.875 9.016 1 90.31 163 PRO B CA 1
ATOM 2691 C C . PRO B 1 163 ? 2.906 -21.766 8.727 1 90.31 163 PRO B C 1
ATOM 2693 O O . PRO B 1 163 ? 4.055 -21.859 9.172 1 90.31 163 PRO B O 1
ATOM 2696 N N . ARG B 1 164 ? 2.545 -20.766 8.086 1 87.44 164 ARG B N 1
ATOM 2697 C CA . ARG B 1 164 ? 3.506 -19.75 7.676 1 87.44 164 ARG B CA 1
ATOM 2698 C C . ARG B 1 164 ? 3.738 -18.734 8.789 1 87.44 164 ARG B C 1
ATOM 2700 O O . ARG B 1 164 ? 4.711 -17.984 8.758 1 87.44 164 ARG B O 1
ATOM 2707 N N . GLY B 1 165 ? 2.816 -18.734 9.719 1 93.44 165 GLY B N 1
ATOM 2708 C CA . GLY B 1 165 ? 2.922 -17.844 10.867 1 93.44 165 GLY B CA 1
ATOM 2709 C C . GLY B 1 165 ? 2.373 -18.453 12.141 1 93.44 165 GLY B C 1
ATOM 2710 O O . GLY B 1 165 ? 2.225 -19.672 12.242 1 93.44 165 GLY B O 1
ATOM 2711 N N . SER B 1 166 ? 2.143 -17.609 13.164 1 95.88 166 SER B N 1
ATOM 2712 C CA . SER B 1 166 ? 1.728 -18.062 14.492 1 95.88 166 SER B CA 1
ATOM 2713 C C . SER B 1 166 ? 0.286 -18.547 14.484 1 95.88 166 SER B C 1
ATOM 2715 O O . SER B 1 166 ? -0.099 -19.375 15.32 1 95.88 166 SER B O 1
ATOM 2717 N N . GLY B 1 167 ? -0.566 -18.062 13.539 1 96.44 167 GLY B N 1
ATOM 2718 C CA . GLY B 1 167 ? -1.982 -18.391 13.508 1 96.44 167 GLY B CA 1
ATOM 2719 C C . GLY B 1 167 ? -2.791 -17.641 14.555 1 96.44 167 GLY B C 1
ATOM 2720 O O . GLY B 1 167 ? -4.008 -17.812 14.641 1 96.44 167 GLY B O 1
ATOM 2721 N N . LYS B 1 168 ? -2.16 -16.734 15.336 1 96.81 168 LYS B N 1
ATOM 2722 C CA . LYS B 1 168 ? -2.859 -15.984 16.375 1 96.81 168 LYS B CA 1
ATOM 2723 C C . LYS B 1 168 ? -3.779 -14.93 15.781 1 96.81 168 LYS B C 1
ATOM 2725 O O . LYS B 1 168 ? -3.379 -14.195 14.867 1 96.81 168 LYS B O 1
ATOM 2730 N N . LEU B 1 169 ? -4.992 -14.836 16.234 1 96.44 169 LEU B N 1
ATOM 2731 C CA . LEU B 1 169 ? -5.969 -13.859 15.773 1 96.44 169 LEU B CA 1
ATOM 2732 C C . LEU B 1 169 ? -6.008 -12.648 16.703 1 96.44 169 LEU B C 1
ATOM 2734 O O . LEU B 1 169 ? -5.832 -12.781 17.906 1 96.44 169 LEU B O 1
ATOM 2738 N N . TYR B 1 170 ? -6.227 -11.57 16.094 1 93.38 170 TYR B N 1
ATOM 2739 C CA . TYR B 1 170 ? -6.508 -10.359 16.859 1 93.38 170 TYR B CA 1
ATOM 2740 C C . TYR B 1 170 ? -7.898 -10.414 17.484 1 93.38 170 TYR B C 1
ATOM 2742 O O . TYR B 1 170 ? -8.867 -10.797 16.828 1 93.38 170 TYR B O 1
ATOM 2750 N N . VAL B 1 171 ? -8.055 -10.094 18.766 1 84.81 171 VAL B N 1
ATOM 2751 C CA . VAL B 1 171 ? -9.312 -9.969 19.484 1 84.81 171 VAL B CA 1
ATOM 2752 C C . VAL B 1 171 ? -9.414 -8.578 20.109 1 84.81 171 VAL B C 1
ATOM 2754 O O . VAL B 1 171 ? -8.508 -8.148 20.828 1 84.81 171 VAL B O 1
ATOM 2757 N N . LYS B 1 172 ? -10.438 -7.898 19.609 1 77 172 LYS B N 1
ATOM 2758 C CA . LYS B 1 172 ? -10.648 -6.566 20.172 1 77 172 LYS B CA 1
ATOM 2759 C C . LYS B 1 172 ? -10.922 -6.629 21.672 1 77 172 LYS B C 1
ATOM 2761 O O . LYS B 1 172 ? -11.703 -7.465 22.125 1 77 172 LYS B O 1
ATOM 2766 N N . GLU B 1 173 ? -10.055 -5.988 22.562 1 59.84 173 GLU B N 1
ATOM 2767 C CA . GLU B 1 173 ? -10.359 -5.965 23.984 1 59.84 173 GLU B CA 1
ATOM 2768 C C . GLU B 1 173 ? -11.602 -5.137 24.266 1 59.84 173 GLU B C 1
ATOM 2770 O O . GLU B 1 173 ? -11.891 -4.172 23.562 1 59.84 173 GLU B O 1
#

Solvent-accessible surface area (backbone atoms only — not comparable to full-atom values): 18404 Å² total; per-residue (Å²): 132,83,80,76,73,77,65,75,79,71,69,73,65,63,76,43,50,32,31,31,69,82,56,69,34,29,33,38,35,34,62,77,62,77,45,26,34,33,35,18,40,44,66,53,19,52,57,24,27,14,60,37,34,41,34,34,30,30,38,50,92,39,49,43,78,72,40,64,70,82,33,53,36,79,43,77,76,48,100,53,29,34,37,36,23,25,58,82,53,26,28,51,40,34,36,34,46,68,89,50,76,36,36,33,31,30,49,36,27,26,57,82,53,56,47,64,81,35,32,39,69,56,53,33,56,74,60,72,33,80,88,71,31,88,79,51,74,63,32,34,27,23,44,61,30,21,62,61,90,78,60,59,90,57,56,35,18,38,47,32,55,66,89,84,32,84,47,49,66,63,72,88,130,133,83,76,79,73,76,64,75,79,69,68,71,63,62,76,42,50,30,30,32,66,82,56,68,35,30,33,39,35,33,60,77,62,77,47,25,33,34,35,18,39,44,67,53,18,52,55,24,27,14,60,38,33,40,35,32,30,30,38,50,93,37,49,42,79,71,39,67,71,82,34,54,36,79,43,76,77,50,99,55,30,34,34,34,23,24,60,84,53,27,27,52,41,34,34,34,45,67,88,50,76,36,35,35,31,31,49,37,27,25,58,82,56,57,46,66,80,35,30,38,68,57,52,32,55,74,61,72,32,79,86,71,32,88,80,53,73,62,32,36,27,23,45,60,28,22,60,60,89,77,60,60,89,56,56,36,17,38,46,32,56,66,89,86,33,84,47,48,64,64,71,89,127

Nearest PDB structures (foldseek):
  8ajq-assembly2_C  TM=8.299E-01  e=1.579E-07  Pseudomonas aeruginosa PAO1
  3fac-assembly6_F  TM=7.296E-01  e=3.078E-05  Cereibacter sphaeroides 2.4.1
  1xa8-assembly1_A  TM=7.155E-01  e=5.459E-05  Paracoccus denitrificans
  8ajq-assembly2_C  TM=8.294E-01  e=6.289E-08  Pseudomonas aeruginosa PAO1
  1xa8-assembly1_A  TM=7.425E-01  e=3.148E-05  Paracoccus denitrificans

Foldseek 3Di:
DPPPPPPPPPVPFDKWKFAFPVRQWIKIFTDDWPAWEWEQDPVQCVQPVDNTFIKIKGFPVRMGTDHDCVQWDWADPDPQKIWTAGPPPRHTFWMDRNPDRTIIGTPCRIPQNVDPDRDPVNSCVVQVHNPDRRNDHAAYACCCNGPDDDPDDHWYYVHDCPPVDPNDTDDDD/DPPPPPPPPVVPFDKWKFDFPVRQWIKIFGDDWPAWEWEQDPVQCVQPVDLTFIKIKGFPVGMDTPHDCVQWDWADPDPQKIWTAGPPPRHTFWMDRNPDRTIIGTPCRIPQNVDPDRDPVNSCVVQVHNPDRRNDHAAYACCCNGPDDDPDDHWYYVHDCPPVDPNHTDDDD